Protein AF-A0A833TTL2-F1 (afdb_monomer_lite)

Sequence (192 aa):
MVKASNILEFQDLQQLKQENEVMTSNGANGALGDTTFHKVSIDSIEDEAWELLRESMVYYCGSPIGTIVAKDLTSSNTLNYDLVFIRDFIPSSTAFLLKGEYEIIRNFILHMLQLQSWEKTMDCHSPGQGLMPASFKVRTVPLDGDDYATLEVLNPNFGEAAIGRVAPVDSGTILFSITLCTRNACSRAWIR

InterPro domains:
  IPR008928 Six-hairpin glycosidase superfamily [SSF48208] (58-171)
  IPR024746 Glycosyl hydrolase family 100 [PF12899] (49-172)
  IPR024746 Glycosyl hydrolase family 100 [PTHR31916] (21-172)

Structure (mmCIF, N/CA/C/O backbone):
data_AF-A0A833TTL2-F1
#
_entry.id   AF-A0A833TTL2-F1
#
loop_
_atom_site.group_PDB
_atom_site.id
_atom_site.type_symbol
_atom_site.label_atom_id
_atom_site.label_alt_id
_atom_site.label_comp_id
_atom_site.label_asym_id
_atom_site.label_entity_id
_atom_site.label_seq_id
_atom_site.pdbx_PDB_ins_code
_atom_site.Cartn_x
_atom_site.Cartn_y
_atom_site.Cartn_z
_atom_site.occupancy
_atom_site.B_iso_or_equiv
_atom_site.auth_seq_id
_atom_site.auth_comp_id
_atom_site.auth_asym_id
_atom_site.auth_atom_id
_atom_site.pdbx_PDB_model_num
ATOM 1 N N . MET A 1 1 ? -38.391 25.699 -19.486 1.00 27.75 1 MET A N 1
ATOM 2 C CA . MET A 1 1 ? -39.317 25.273 -18.421 1.00 27.75 1 MET A CA 1
ATOM 3 C C . MET A 1 1 ? -38.553 24.287 -17.545 1.00 27.75 1 MET A C 1
ATOM 5 O O . MET A 1 1 ? -38.264 23.215 -18.042 1.00 27.75 1 MET A O 1
ATOM 9 N N . VAL A 1 2 ? -38.210 24.716 -16.315 1.00 26.66 2 VAL A N 1
ATOM 10 C CA . VAL A 1 2 ? -37.828 23.927 -15.109 1.00 26.66 2 VAL A CA 1
ATOM 11 C C . VAL A 1 2 ? -36.494 23.146 -15.140 1.00 26.66 2 VAL A C 1
ATOM 13 O O . VAL A 1 2 ? -36.244 22.424 -16.088 1.00 26.66 2 VAL A O 1
ATOM 16 N N . LYS A 1 3 ? -35.611 23.160 -14.126 1.00 27.14 3 LYS A N 1
ATOM 17 C CA . LYS A 1 3 ? -35.330 24.029 -12.955 1.00 27.14 3 LYS A CA 1
ATOM 18 C C . LYS A 1 3 ? -33.898 23.697 -12.492 1.00 27.14 3 LYS A C 1
ATOM 20 O O . LYS A 1 3 ? -33.453 22.565 -12.640 1.00 27.14 3 LYS A O 1
ATOM 25 N N . ALA A 1 4 ? -33.231 24.698 -11.926 1.00 30.56 4 ALA A N 1
ATOM 26 C CA . ALA A 1 4 ? -31.909 24.628 -11.321 1.00 30.56 4 ALA A CA 1
ATOM 27 C C . ALA A 1 4 ? -31.874 23.717 -10.080 1.00 30.56 4 ALA A C 1
ATOM 29 O O . ALA A 1 4 ? -32.828 23.688 -9.300 1.00 30.56 4 ALA A O 1
ATOM 30 N N . SER A 1 5 ? -30.760 23.002 -9.917 1.00 40.25 5 SER A N 1
ATOM 31 C CA . SER A 1 5 ? -30.432 22.196 -8.741 1.00 40.25 5 SER A CA 1
ATOM 32 C C . SER A 1 5 ? -30.183 23.097 -7.530 1.00 40.25 5 SER A C 1
ATOM 34 O O . SER A 1 5 ? -29.424 24.061 -7.617 1.00 40.25 5 SER A O 1
ATOM 36 N N . ASN A 1 6 ? -30.849 22.786 -6.418 1.00 38.41 6 ASN A N 1
ATOM 37 C CA . ASN A 1 6 ? -30.769 23.531 -5.167 1.00 38.41 6 ASN A CA 1
ATOM 38 C C . ASN A 1 6 ? -29.375 23.407 -4.538 1.00 38.41 6 ASN A C 1
ATOM 40 O O . ASN A 1 6 ? -28.911 22.312 -4.229 1.00 38.41 6 ASN A O 1
ATOM 44 N N . ILE A 1 7 ? -28.751 24.562 -4.335 1.00 38.88 7 ILE A N 1
ATOM 45 C CA . ILE A 1 7 ? -27.622 24.784 -3.438 1.00 38.88 7 ILE A CA 1
ATOM 46 C C . ILE A 1 7 ? -28.222 24.875 -2.032 1.00 38.88 7 ILE A C 1
ATOM 48 O O . ILE A 1 7 ? -29.007 25.782 -1.768 1.00 38.88 7 ILE A O 1
ATOM 52 N N . LEU A 1 8 ? -27.910 23.917 -1.159 1.00 43.16 8 LEU A N 1
ATOM 53 C CA . LEU A 1 8 ? -28.203 24.029 0.271 1.00 43.16 8 LEU A CA 1
ATOM 54 C C . LEU A 1 8 ? -27.255 25.078 0.863 1.00 43.16 8 LEU A C 1
ATOM 56 O O . LEU A 1 8 ? -26.036 24.898 0.871 1.00 43.16 8 LEU A O 1
ATOM 60 N N . GLU A 1 9 ? -27.825 26.207 1.278 1.00 40.72 9 GLU A N 1
ATOM 61 C CA . GLU A 1 9 ? -27.107 27.325 1.877 1.00 40.72 9 GLU A CA 1
ATOM 62 C C . GLU A 1 9 ? -26.706 27.019 3.327 1.00 40.72 9 GLU A C 1
ATOM 64 O O . GLU A 1 9 ? -27.393 26.347 4.092 1.00 40.72 9 GLU A O 1
ATOM 69 N N . PHE A 1 10 ? -25.570 27.590 3.716 1.00 39.56 10 PHE A N 1
ATOM 70 C CA . PHE A 1 10 ? -24.867 27.446 4.994 1.00 39.56 10 PHE A CA 1
ATOM 71 C C . PHE A 1 10 ? -25.691 27.830 6.249 1.00 39.56 10 PHE A C 1
ATOM 73 O O . PHE A 1 10 ? -25.220 27.669 7.375 1.00 39.56 10 PHE A O 1
ATOM 80 N N . GLN A 1 11 ? -26.912 28.343 6.073 1.00 41.50 11 GLN A N 1
ATOM 81 C CA . GLN A 1 11 ? -27.840 28.717 7.143 1.00 41.50 11 GLN A CA 1
ATOM 82 C C . GLN A 1 11 ? -28.584 27.516 7.750 1.00 41.50 11 GLN A C 1
ATOM 84 O O . GLN A 1 11 ? -28.816 27.515 8.960 1.00 41.50 11 GLN A O 1
ATOM 89 N N . ASP A 1 12 ? -28.836 26.451 6.982 1.00 42.62 12 ASP A N 1
ATOM 90 C CA . ASP A 1 12 ? -29.579 25.276 7.473 1.00 42.62 12 ASP A CA 1
ATOM 91 C C . ASP A 1 12 ? -28.781 24.469 8.521 1.00 42.62 12 ASP A C 1
ATOM 93 O O . ASP A 1 12 ? -29.339 23.894 9.457 1.00 42.62 12 ASP A O 1
ATOM 97 N N . LEU A 1 13 ? -27.445 24.505 8.440 1.00 42.53 13 LEU A N 1
ATOM 98 C CA . LEU A 1 13 ? -26.548 23.891 9.430 1.00 42.53 13 LEU A CA 1
ATOM 99 C C . LEU A 1 13 ? -26.486 24.663 10.756 1.00 42.53 13 LEU A C 1
ATOM 101 O O . LEU A 1 13 ? -26.159 24.077 11.790 1.00 42.53 13 LEU A O 1
ATOM 105 N N . GLN A 1 14 ? -26.789 25.965 10.755 1.00 45.56 14 GLN A N 1
ATOM 106 C CA . GLN A 1 14 ? -26.828 26.746 11.994 1.00 45.56 14 GLN A CA 1
ATOM 107 C C . GLN A 1 14 ? -28.133 26.531 12.760 1.00 45.56 14 GLN A C 1
ATOM 109 O O . GLN A 1 14 ? -28.114 26.500 13.990 1.00 45.56 14 GLN A O 1
ATOM 114 N N . GLN A 1 15 ? -29.234 26.282 12.050 1.00 41.28 15 GLN A N 1
ATOM 115 C CA . GLN A 1 15 ? -30.531 26.022 12.666 1.00 41.28 15 GLN A CA 1
ATOM 116 C C . GLN A 1 15 ? -30.574 24.653 13.371 1.00 41.28 15 GLN A C 1
ATOM 118 O O . GLN A 1 15 ? -31.037 24.568 14.507 1.00 41.28 15 GLN A O 1
ATOM 123 N N . LEU A 1 16 ? -29.942 23.626 12.787 1.00 40.16 16 LEU A N 1
ATOM 124 C CA . LEU A 1 16 ? -29.738 22.312 13.425 1.00 40.16 16 LEU A CA 1
ATOM 125 C C . LEU A 1 16 ? -28.874 22.369 14.695 1.00 40.16 16 LEU A C 1
ATOM 127 O O . LEU A 1 16 ? -29.010 21.532 15.588 1.00 40.16 16 LEU A O 1
ATOM 131 N N . LYS A 1 17 ? -27.977 23.356 14.799 1.00 43.12 17 LYS A N 1
ATOM 132 C CA . LYS A 1 17 ? -27.136 23.541 15.987 1.00 43.12 17 LYS A CA 1
ATOM 133 C C . LYS A 1 17 ? -27.866 24.303 17.097 1.00 43.12 17 LYS A C 1
ATOM 135 O O . LYS A 1 17 ? -27.614 24.040 18.268 1.00 43.12 17 LYS A O 1
ATOM 140 N N . GLN A 1 18 ? -28.788 25.196 16.733 1.00 35.00 18 GLN A N 1
ATOM 141 C CA . GLN A 1 18 ? -29.596 25.975 17.676 1.00 35.00 18 GLN A CA 1
ATOM 142 C C . GLN A 1 18 ? -30.759 25.183 18.288 1.00 35.00 18 GLN A C 1
ATOM 144 O O . GLN A 1 18 ? -31.092 25.422 19.447 1.00 35.00 18 GLN A O 1
ATOM 149 N N . GLU A 1 19 ? -31.337 24.206 17.579 1.00 34.34 19 GLU A N 1
ATOM 150 C CA . GLU A 1 19 ? -32.376 23.337 18.162 1.00 34.34 19 GLU A CA 1
ATOM 151 C C . GLU A 1 19 ? -31.839 22.428 19.283 1.00 34.34 19 GLU A C 1
ATOM 153 O O . GLU A 1 19 ? -32.574 22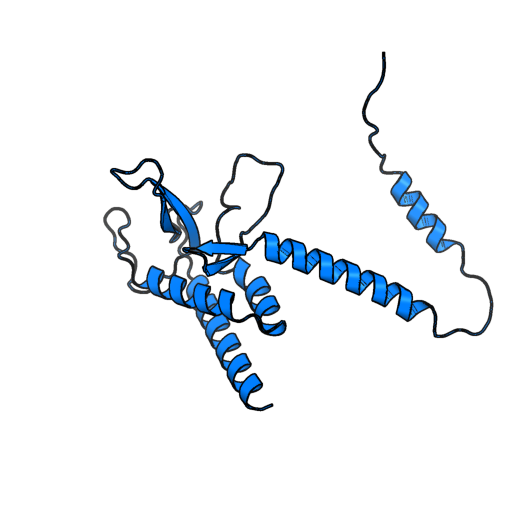.108 20.217 1.00 34.34 19 GLU A O 1
ATOM 158 N N . ASN A 1 20 ? -30.544 22.095 19.266 1.00 43.31 20 ASN A N 1
ATOM 159 C CA . ASN A 1 20 ? -29.914 21.273 20.305 1.00 43.31 20 ASN A CA 1
ATOM 160 C C . ASN A 1 20 ? -29.566 22.034 21.599 1.00 43.31 20 ASN A C 1
ATOM 162 O O . ASN A 1 20 ? -29.308 21.395 22.617 1.00 43.31 20 ASN A O 1
ATOM 166 N N . GLU A 1 21 ? -29.584 23.373 21.607 1.00 36.22 21 GLU A N 1
ATOM 167 C CA . GLU A 1 21 ? -29.238 24.176 22.797 1.00 36.22 21 GLU A CA 1
ATOM 168 C C . GLU A 1 21 ? -30.449 24.644 23.629 1.00 36.22 21 GLU A C 1
ATOM 170 O O . GLU A 1 21 ? -30.263 25.241 24.688 1.00 36.22 21 GLU A O 1
ATOM 175 N N . VAL A 1 22 ? -31.694 24.362 23.216 1.00 34.16 22 VAL A N 1
ATOM 176 C CA . VAL A 1 22 ? -32.900 24.916 23.880 1.00 34.16 22 VAL A CA 1
ATOM 177 C C . VAL A 1 22 ? -33.644 23.928 24.796 1.00 34.16 22 VAL A C 1
ATOM 179 O O . VAL A 1 22 ? -34.531 24.341 25.539 1.00 34.16 22 VAL A O 1
ATOM 182 N N . MET A 1 23 ? -33.258 22.650 24.878 1.00 31.95 23 MET A N 1
ATOM 183 C CA . MET A 1 23 ? -33.916 21.693 25.787 1.00 31.95 23 MET A CA 1
ATOM 184 C C . MET A 1 23 ? -33.026 21.267 26.963 1.00 31.95 23 MET A C 1
ATOM 186 O O . MET A 1 23 ? -32.788 20.087 27.198 1.00 31.95 23 MET A O 1
ATOM 190 N N . THR A 1 24 ? -32.579 22.232 27.766 1.00 39.47 24 THR A N 1
ATOM 191 C CA . THR A 1 24 ? -32.162 21.967 29.152 1.00 39.47 24 THR A CA 1
ATOM 192 C C . THR A 1 24 ? -33.097 22.685 30.113 1.00 39.47 24 THR A C 1
ATOM 194 O O . THR A 1 24 ? -32.821 23.798 30.554 1.00 39.47 24 THR A O 1
ATOM 197 N N . SER A 1 25 ? -34.204 22.038 30.479 1.00 39.97 25 SER A N 1
ATOM 198 C CA . SER A 1 25 ? -34.803 22.280 31.790 1.00 39.97 25 SER A CA 1
ATOM 199 C C . SER A 1 25 ? -35.549 21.050 32.315 1.00 39.97 25 SER A C 1
ATOM 201 O O . SER A 1 25 ? -36.484 20.548 31.704 1.00 39.97 25 SER A O 1
ATOM 203 N N . ASN A 1 26 ? -35.110 20.644 3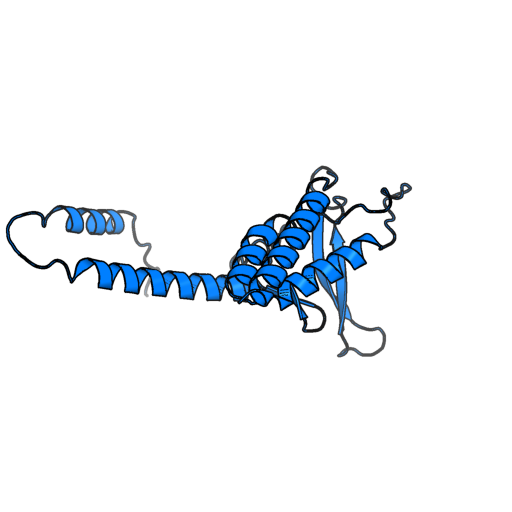3.508 1.00 35.84 26 ASN A N 1
ATOM 204 C CA . ASN A 1 26 ? -35.843 19.948 34.562 1.00 35.84 26 ASN A CA 1
ATOM 205 C C . ASN A 1 26 ? -36.127 18.440 34.424 1.00 35.84 26 ASN A C 1
ATOM 207 O O . ASN A 1 26 ? -37.096 18.016 33.812 1.00 35.84 26 ASN A O 1
ATOM 211 N N . GLY A 1 27 ? -35.407 17.676 35.255 1.00 37.25 27 GLY A N 1
ATOM 212 C CA . GLY A 1 27 ? -36.069 16.794 36.220 1.00 37.25 27 GLY A CA 1
ATOM 213 C C . GLY A 1 27 ? -36.074 15.291 35.929 1.00 37.25 27 GLY A C 1
ATOM 214 O O . GLY A 1 27 ? -36.926 14.800 35.209 1.00 37.25 27 GLY A O 1
ATOM 215 N N . ALA A 1 28 ? -35.221 14.587 36.680 1.00 46.25 28 ALA A N 1
ATOM 216 C CA . ALA A 1 28 ? -35.394 13.227 37.208 1.00 46.25 28 ALA A CA 1
ATOM 217 C C . ALA A 1 28 ? -35.385 12.005 36.252 1.00 46.25 28 ALA A C 1
ATOM 219 O O . ALA A 1 28 ? -36.297 11.764 35.476 1.00 46.25 28 ALA A O 1
ATOM 220 N N . ASN A 1 29 ? -34.405 11.132 36.534 1.00 45.66 29 ASN A N 1
ATOM 221 C CA . ASN A 1 29 ? -34.401 9.667 36.399 1.00 45.66 29 ASN A CA 1
ATOM 222 C C . ASN A 1 29 ? -34.418 9.047 34.986 1.00 45.66 29 ASN A C 1
ATOM 224 O O . ASN A 1 29 ? -35.474 8.799 34.415 1.00 45.66 29 ASN A O 1
ATOM 228 N N . GLY A 1 30 ? -33.240 8.613 34.510 1.00 41.56 30 GLY A N 1
ATOM 229 C CA . GLY A 1 30 ? -33.142 7.655 33.398 1.00 41.56 30 GLY A CA 1
ATOM 230 C C . GLY A 1 30 ? -31.743 7.474 32.797 1.00 41.56 30 GLY A C 1
ATO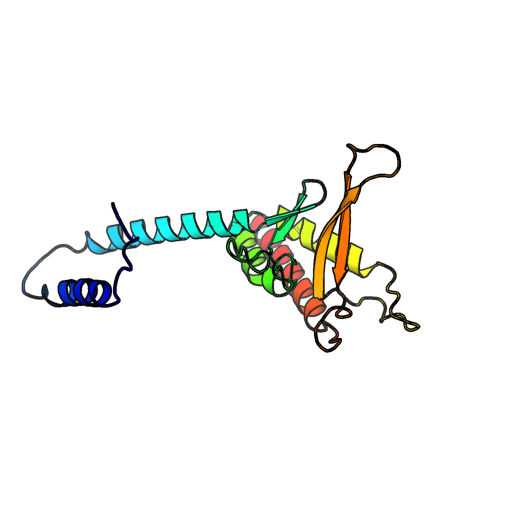M 231 O O . GLY A 1 30 ? -31.524 7.825 31.646 1.00 41.56 30 GLY A O 1
ATOM 232 N N . ALA A 1 31 ? -30.792 6.892 33.533 1.00 48.34 31 ALA A N 1
ATOM 233 C CA . ALA A 1 31 ? -29.421 6.628 33.063 1.00 48.34 31 ALA A CA 1
ATOM 234 C C . ALA A 1 31 ? -29.288 5.404 32.114 1.00 48.34 31 ALA A C 1
ATOM 236 O O . ALA A 1 31 ? -28.369 4.603 32.266 1.00 48.34 31 ALA A O 1
ATOM 237 N N . LEU A 1 32 ? -30.209 5.221 31.158 1.00 51.34 32 LEU A N 1
ATOM 238 C CA . LEU A 1 32 ? -30.198 4.065 30.237 1.00 51.34 32 LEU A CA 1
ATOM 239 C C . LEU A 1 32 ? -30.497 4.414 28.763 1.00 51.34 32 LEU A C 1
ATOM 241 O O . LEU A 1 32 ? -30.452 3.532 27.911 1.00 51.34 32 LEU A O 1
ATOM 245 N N . GLY A 1 33 ? -30.792 5.681 28.450 1.00 50.34 33 GLY A N 1
ATOM 246 C CA . GLY A 1 33 ? -31.163 6.104 27.093 1.00 50.34 33 GLY A CA 1
ATOM 247 C C . GLY A 1 33 ? -30.022 6.670 26.244 1.00 50.34 33 GLY A C 1
ATOM 248 O O . GLY A 1 33 ? -30.040 6.502 25.038 1.00 50.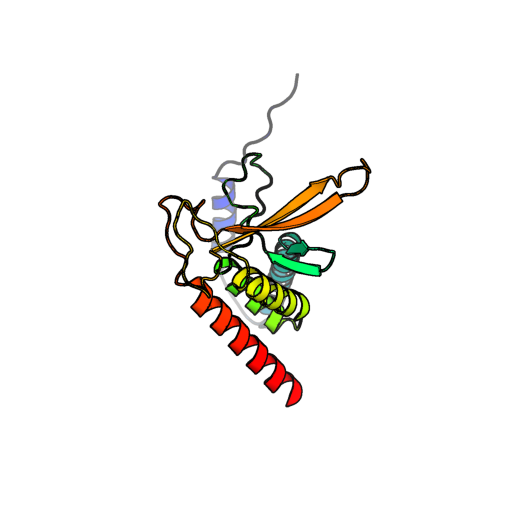34 33 GLY A O 1
ATOM 249 N N . ASP A 1 34 ? -29.025 7.319 26.842 1.00 52.62 34 ASP A N 1
ATOM 250 C CA . ASP A 1 34 ? -28.050 8.135 26.092 1.00 52.62 34 ASP A CA 1
ATOM 251 C C . ASP A 1 34 ? -26.876 7.311 25.520 1.00 52.62 34 ASP A C 1
ATOM 253 O O . ASP A 1 34 ? -26.398 7.515 24.405 1.00 52.62 34 ASP A O 1
ATOM 257 N N . THR A 1 35 ? -26.461 6.268 26.243 1.00 58.22 35 THR A N 1
ATOM 258 C CA . THR A 1 35 ? -25.383 5.355 25.831 1.00 58.22 35 THR A CA 1
ATOM 259 C C . THR A 1 35 ? -25.753 4.458 24.654 1.00 58.22 35 THR A C 1
ATOM 261 O O . THR A 1 35 ? -24.864 4.002 23.940 1.00 58.22 35 THR A O 1
ATOM 264 N N . THR A 1 36 ? -27.036 4.175 24.436 1.00 60.53 36 THR A N 1
ATOM 265 C CA . THR A 1 36 ? -27.496 3.288 23.359 1.00 60.53 36 THR A CA 1
ATOM 266 C C . THR A 1 36 ? -27.554 4.003 22.015 1.00 60.53 36 THR A C 1
ATOM 268 O O . THR A 1 36 ? -27.082 3.437 21.034 1.00 60.53 36 THR A O 1
ATOM 271 N N . PHE A 1 37 ? -28.037 5.248 21.954 1.00 59.75 37 PHE A N 1
ATOM 272 C CA . PHE A 1 37 ? -28.044 6.023 20.704 1.00 59.75 37 PHE A CA 1
ATOM 273 C C . PHE A 1 37 ? -26.633 6.400 20.249 1.00 59.75 37 PHE A C 1
ATOM 275 O O . PHE A 1 37 ? -26.311 6.223 19.074 1.00 59.75 37 PHE A O 1
ATOM 282 N N . HIS A 1 38 ? -25.766 6.824 21.175 1.00 62.22 38 HIS A N 1
ATOM 283 C CA . HIS A 1 38 ? -24.361 7.089 20.857 1.00 62.22 38 HIS A CA 1
ATOM 284 C C . HIS A 1 38 ? -23.621 5.837 20.383 1.00 62.22 38 HIS A C 1
ATOM 286 O O . HIS A 1 38 ? -22.833 5.908 19.447 1.00 62.22 38 HIS A O 1
ATOM 292 N N . LYS A 1 39 ? -23.896 4.674 20.983 1.00 68.69 39 LYS A N 1
ATOM 293 C CA . LYS A 1 39 ? -23.297 3.411 20.545 1.00 68.69 39 LYS A CA 1
ATOM 294 C C . LYS A 1 39 ? -23.759 3.009 19.141 1.00 68.69 39 LYS A C 1
ATOM 296 O O . LYS A 1 39 ? -22.927 2.664 18.316 1.00 68.69 39 LYS A O 1
ATOM 301 N N . VAL A 1 40 ? -25.057 3.120 18.849 1.00 70.50 40 VAL A N 1
ATOM 302 C CA . VAL A 1 40 ? -25.613 2.776 17.527 1.00 70.50 40 VAL A CA 1
ATOM 303 C C . VAL A 1 40 ? -25.070 3.694 16.425 1.00 70.50 40 VAL A C 1
ATOM 305 O O . VAL A 1 40 ? -24.800 3.219 15.325 1.00 70.50 40 VAL A O 1
ATOM 308 N N . SER A 1 41 ? -24.862 4.989 16.700 1.00 72.31 41 SER A N 1
ATOM 309 C CA . SER A 1 41 ? -24.264 5.888 15.703 1.00 72.31 41 SER A CA 1
ATOM 310 C C . SER A 1 41 ? -22.773 5.617 15.488 1.00 72.31 41 SER A C 1
ATOM 312 O O . SER A 1 41 ? -22.298 5.759 14.368 1.00 72.31 41 SER A O 1
ATOM 314 N N . ILE A 1 42 ? -22.033 5.242 16.539 1.00 74.94 42 ILE A N 1
ATOM 315 C CA . ILE A 1 42 ? -20.608 4.891 16.436 1.00 74.94 42 ILE A CA 1
ATOM 316 C C . ILE A 1 42 ? -20.438 3.610 15.617 1.00 74.94 42 ILE A C 1
ATOM 318 O O . ILE A 1 42 ? -19.656 3.621 14.673 1.00 74.94 42 ILE A O 1
ATOM 322 N N . ASP A 1 43 ? -21.218 2.565 15.907 1.00 78.25 43 ASP A N 1
ATOM 323 C CA . ASP A 1 43 ? -21.163 1.296 15.169 1.00 78.25 43 ASP A CA 1
ATOM 324 C C . ASP A 1 43 ? -21.444 1.527 13.662 1.00 78.25 43 ASP A C 1
ATOM 326 O O . ASP A 1 43 ? -20.733 1.008 12.806 1.00 78.25 43 ASP A O 1
ATOM 330 N N . SER A 1 44 ? -22.400 2.408 13.325 1.00 86.62 44 SER A N 1
ATOM 331 C CA . SER A 1 44 ? -22.696 2.782 11.931 1.00 86.62 44 SER A CA 1
ATOM 332 C C . SER A 1 44 ? -21.546 3.511 11.225 1.00 86.62 44 SER A C 1
ATOM 334 O O . SER A 1 44 ? -21.356 3.317 10.026 1.00 86.62 44 SER A O 1
ATOM 336 N N . ILE A 1 45 ? -20.806 4.371 11.933 1.00 91.25 45 ILE A N 1
ATOM 337 C CA . ILE A 1 45 ? -19.661 5.107 11.370 1.00 91.25 45 ILE A CA 1
ATOM 338 C C . ILE A 1 45 ? -18.457 4.172 11.211 1.00 91.25 45 ILE A C 1
ATOM 340 O O . ILE A 1 45 ? -17.708 4.282 10.241 1.00 91.25 45 ILE A O 1
ATOM 344 N N . GLU A 1 46 ? -18.259 3.244 12.149 1.00 90.19 46 GLU A N 1
ATOM 345 C CA . GLU A 1 46 ? -17.205 2.233 12.055 1.00 90.19 46 GLU A CA 1
ATOM 346 C C . GLU A 1 46 ? -17.414 1.314 10.847 1.00 90.19 46 GLU A C 1
ATOM 348 O O . GLU A 1 46 ? -16.458 1.046 10.116 1.00 90.19 46 GLU A O 1
ATOM 353 N N . ASP A 1 47 ? -18.649 0.869 10.604 1.00 90.88 47 ASP A N 1
ATOM 354 C CA . ASP A 1 47 ? -18.984 0.028 9.453 1.00 90.88 47 ASP A CA 1
ATOM 355 C C . ASP A 1 47 ? -18.737 0.754 8.118 1.00 90.88 47 ASP A C 1
ATOM 357 O O . ASP A 1 47 ? -18.105 0.186 7.220 1.00 90.88 47 ASP A O 1
ATOM 361 N N . GLU A 1 48 ? -19.146 2.024 8.012 1.00 92.00 48 GLU A N 1
ATOM 362 C CA . GLU A 1 48 ? -18.874 2.873 6.842 1.00 92.00 48 GLU A CA 1
ATOM 363 C C . GLU A 1 48 ? -17.363 3.059 6.623 1.00 92.00 48 GLU A C 1
ATOM 365 O O . GLU A 1 48 ? -16.852 2.887 5.514 1.00 92.00 48 GLU A O 1
ATOM 370 N N . ALA A 1 49 ? -16.606 3.336 7.690 1.00 91.69 49 ALA A N 1
ATOM 371 C CA . ALA A 1 49 ? -15.156 3.484 7.610 1.00 91.69 49 ALA A CA 1
ATOM 372 C C . ALA A 1 49 ? -14.463 2.191 7.141 1.00 91.69 49 ALA A C 1
ATOM 374 O O . ALA A 1 49 ? -13.513 2.242 6.355 1.00 91.69 49 ALA A O 1
ATOM 375 N N . TRP A 1 50 ? -14.944 1.025 7.583 1.00 93.56 50 TRP A N 1
ATOM 376 C CA . TRP A 1 50 ? -14.440 -0.273 7.131 1.00 93.56 50 TRP A CA 1
ATOM 377 C C . TRP A 1 50 ? -14.780 -0.578 5.675 1.00 93.56 50 TRP A C 1
ATOM 379 O O . TRP A 1 50 ? -14.001 -1.251 4.996 1.00 93.56 50 TRP A O 1
ATOM 389 N N . GLU A 1 51 ? -15.938 -0.140 5.189 1.00 92.75 51 GLU A N 1
ATOM 390 C CA . GLU A 1 51 ? -16.291 -0.241 3.775 1.00 92.75 51 GLU A CA 1
ATOM 391 C C . GLU A 1 51 ? -15.332 0.600 2.928 1.00 92.75 51 GLU A C 1
ATOM 393 O O . GLU A 1 51 ? -14.647 0.049 2.067 1.00 92.75 51 GLU A O 1
ATOM 398 N N . LEU A 1 52 ? -15.158 1.881 3.262 1.00 92.25 52 LEU A N 1
ATOM 399 C CA . LEU A 1 52 ? -14.247 2.786 2.554 1.00 92.25 52 LEU A CA 1
ATOM 400 C C . LEU A 1 52 ? -12.788 2.300 2.578 1.00 92.25 52 LEU A C 1
ATOM 402 O O . LEU A 1 52 ? -12.086 2.368 1.565 1.00 92.25 52 LEU A O 1
ATOM 406 N N . LEU A 1 53 ? -12.322 1.758 3.710 1.00 92.62 53 LEU A N 1
ATOM 407 C CA . LEU A 1 53 ? -10.982 1.178 3.804 1.00 92.62 53 LEU A CA 1
ATOM 408 C C . LEU A 1 53 ? -10.830 -0.030 2.871 1.00 92.62 53 LEU A C 1
ATOM 410 O O . LEU A 1 53 ? -9.813 -0.153 2.186 1.00 92.62 53 LEU A O 1
ATOM 414 N N . ARG A 1 54 ? -11.840 -0.903 2.801 1.00 92.12 54 ARG A N 1
ATOM 415 C CA . ARG A 1 54 ? -11.817 -2.072 1.911 1.00 92.12 54 ARG A CA 1
ATOM 416 C C . ARG A 1 54 ? -11.876 -1.680 0.441 1.00 92.12 54 ARG A C 1
ATOM 418 O O . ARG A 1 54 ? -11.174 -2.269 -0.374 1.00 92.12 54 ARG A O 1
ATOM 425 N N . GLU A 1 55 ? -12.640 -0.650 0.110 1.00 91.62 55 GLU A N 1
ATOM 426 C CA . GLU A 1 55 ? -12.678 -0.091 -1.238 1.00 91.62 55 GLU A CA 1
ATOM 427 C C . GLU A 1 55 ? -11.344 0.527 -1.681 1.00 91.62 55 GLU A C 1
ATOM 429 O O . GLU A 1 55 ? -11.088 0.634 -2.879 1.00 91.62 55 GLU A O 1
ATOM 434 N N . SER A 1 56 ? -10.496 0.939 -0.735 1.00 92.19 56 SER A N 1
ATOM 435 C CA . SER A 1 56 ? -9.162 1.473 -1.026 1.00 92.19 56 SER A CA 1
ATOM 436 C C . SER A 1 56 ? -8.106 0.388 -1.280 1.00 92.19 56 SER A C 1
ATOM 438 O O . SER A 1 56 ? -6.963 0.718 -1.603 1.00 92.19 56 SER A O 1
ATOM 440 N N . MET A 1 57 ? -8.443 -0.898 -1.119 1.00 93.31 57 MET A N 1
ATOM 441 C CA . MET A 1 57 ? -7.480 -1.991 -1.260 1.00 93.31 57 MET A CA 1
ATOM 442 C C . MET A 1 57 ? -6.981 -2.149 -2.696 1.00 93.31 57 MET A C 1
ATOM 444 O O . MET A 1 57 ? -7.739 -2.137 -3.664 1.00 93.31 57 MET A O 1
ATOM 448 N N . VAL A 1 58 ? -5.675 -2.366 -2.811 1.00 92.62 58 VAL A N 1
ATOM 449 C CA . VAL A 1 58 ? -4.986 -2.659 -4.064 1.00 92.62 58 VAL A CA 1
ATOM 450 C C . VAL A 1 58 ? -4.684 -4.142 -4.125 1.00 92.62 58 VAL A C 1
ATOM 452 O O . VAL A 1 58 ? -4.121 -4.708 -3.184 1.00 92.62 58 VAL A O 1
ATOM 455 N N . TYR A 1 59 ? -5.018 -4.749 -5.258 1.00 92.19 59 TYR A N 1
ATOM 456 C CA . TYR A 1 59 ? -4.777 -6.156 -5.532 1.00 92.19 59 TYR A CA 1
ATOM 457 C C . TYR A 1 59 ? -3.671 -6.321 -6.571 1.00 92.19 59 TYR A C 1
ATOM 459 O O . TYR A 1 59 ? -3.531 -5.503 -7.478 1.00 92.19 59 TYR A O 1
ATOM 467 N N . TYR A 1 60 ? -2.889 -7.383 -6.414 1.00 90.19 60 TYR A N 1
ATOM 468 C CA . TYR A 1 60 ? -1.876 -7.822 -7.363 1.00 90.19 60 TYR A CA 1
ATOM 469 C C . TYR A 1 60 ? -1.915 -9.343 -7.473 1.00 90.19 60 TYR A C 1
ATOM 471 O O . TYR A 1 60 ? -1.809 -10.048 -6.467 1.00 90.19 60 TYR A O 1
ATOM 479 N N . CYS A 1 61 ? -2.114 -9.853 -8.685 1.00 87.75 61 CYS A N 1
ATOM 480 C CA . CYS A 1 61 ? -2.335 -11.266 -8.984 1.00 87.75 61 CYS A CA 1
ATOM 481 C C . CYS A 1 61 ? -3.407 -11.897 -8.070 1.00 87.75 61 CYS A C 1
ATOM 483 O O . CYS A 1 61 ? -3.238 -13.007 -7.565 1.00 87.75 61 CYS A O 1
ATOM 485 N N . GLY A 1 62 ? -4.488 -11.156 -7.796 1.00 88.31 62 GLY A N 1
ATOM 486 C CA . GLY A 1 62 ? -5.584 -11.580 -6.913 1.00 88.31 62 GLY A CA 1
ATOM 487 C C . GLY A 1 62 ? -5.291 -11.515 -5.408 1.00 88.31 62 GLY A C 1
ATOM 488 O O . GLY A 1 62 ? -6.192 -11.755 -4.613 1.00 88.31 62 GLY A O 1
ATOM 489 N N . SER A 1 63 ? -4.071 -11.160 -5.000 1.00 92.25 63 SER A N 1
ATOM 490 C CA . SER A 1 63 ? -3.700 -10.984 -3.590 1.00 92.25 63 SER A CA 1
ATOM 491 C C . SER A 1 63 ? -3.852 -9.517 -3.175 1.00 92.25 63 SER A C 1
ATOM 493 O O . SER A 1 63 ? -3.426 -8.648 -3.935 1.00 92.25 63 SER A O 1
ATOM 495 N N . PRO A 1 64 ? -4.404 -9.189 -1.994 1.00 94.50 64 PRO A N 1
ATOM 496 C CA . PRO A 1 64 ? -4.399 -7.821 -1.487 1.00 94.50 64 PRO A CA 1
ATOM 497 C C . PRO A 1 64 ? -2.975 -7.449 -1.075 1.00 94.50 64 PRO A C 1
ATOM 499 O O . PRO A 1 64 ? -2.327 -8.196 -0.340 1.00 94.50 64 PRO A O 1
ATOM 502 N N . ILE A 1 65 ? -2.477 -6.307 -1.543 1.00 93.25 65 ILE A N 1
ATOM 503 C CA . ILE A 1 65 ? -1.080 -5.902 -1.342 1.00 93.25 65 ILE A CA 1
ATOM 504 C C . ILE A 1 65 ? -0.904 -4.496 -0.776 1.00 93.25 65 ILE A C 1
ATOM 506 O O . ILE A 1 65 ? 0.234 -4.071 -0.639 1.00 93.25 65 ILE A O 1
ATOM 510 N N . GLY A 1 66 ? -1.973 -3.757 -0.470 1.00 93.38 66 GLY A N 1
ATOM 511 C CA . GLY A 1 66 ? -1.877 -2.406 0.092 1.00 93.38 66 GLY A CA 1
ATOM 512 C C . GLY A 1 66 ? -3.170 -1.606 -0.035 1.00 93.38 66 GLY A C 1
ATOM 513 O O . GLY A 1 66 ? -4.196 -2.154 -0.427 1.00 93.38 66 GLY A O 1
ATOM 514 N N . THR A 1 67 ? -3.113 -0.310 0.276 1.00 93.75 67 THR A N 1
ATOM 515 C CA . THR A 1 67 ? -4.225 0.642 0.105 1.00 93.75 67 THR A CA 1
ATOM 516 C C . THR A 1 67 ? -3.768 1.863 -0.694 1.00 93.75 67 THR A C 1
ATOM 518 O O . THR A 1 67 ? -2.636 2.316 -0.511 1.00 93.75 67 THR A O 1
ATOM 521 N N . ILE A 1 68 ? -4.622 2.397 -1.570 1.00 91.44 68 ILE A N 1
ATOM 522 C CA . ILE A 1 68 ? -4.352 3.659 -2.281 1.00 91.44 68 ILE A CA 1
ATOM 523 C C . ILE A 1 68 ? -4.372 4.856 -1.322 1.00 91.44 68 ILE A C 1
ATOM 525 O O . ILE A 1 68 ? -4.999 4.797 -0.265 1.00 91.44 68 ILE A O 1
ATOM 529 N N . VAL A 1 69 ? -3.709 5.953 -1.701 1.00 87.38 69 VAL A N 1
ATOM 530 C CA . VAL A 1 69 ? -3.681 7.192 -0.897 1.00 87.38 69 VAL A CA 1
ATOM 531 C C . VAL A 1 69 ? -5.059 7.830 -0.814 1.00 87.38 69 VAL A C 1
ATOM 533 O O . VAL A 1 69 ? -5.490 8.243 0.259 1.00 87.38 69 VAL A O 1
ATOM 536 N N . ALA A 1 70 ? -5.735 7.955 -1.957 1.00 84.44 70 ALA A N 1
ATOM 537 C CA . ALA A 1 70 ? -7.047 8.573 -2.006 1.00 84.44 70 ALA A CA 1
ATOM 538 C C . ALA A 1 70 ? -7.895 7.988 -3.129 1.00 84.44 70 ALA A C 1
ATOM 540 O O . ALA A 1 70 ? -7.462 7.877 -4.277 1.00 84.44 70 ALA A O 1
ATOM 541 N N . LYS A 1 71 ? -9.145 7.689 -2.787 1.00 78.75 71 LYS A N 1
ATOM 542 C CA . LYS A 1 71 ? -10.198 7.354 -3.738 1.00 78.75 71 LYS A CA 1
ATOM 543 C C . LYS A 1 71 ? -10.944 8.638 -4.103 1.00 78.75 71 LYS A C 1
ATOM 545 O O . LYS A 1 71 ? -11.976 8.947 -3.519 1.00 78.75 71 LYS A O 1
ATOM 550 N N . ASP A 1 72 ? -10.392 9.421 -5.025 1.00 74.12 72 ASP A N 1
ATOM 551 C CA . ASP A 1 72 ? -11.089 10.597 -5.551 1.00 74.12 72 ASP A CA 1
ATOM 552 C C . ASP A 1 72 ? -11.949 10.206 -6.760 1.00 74.12 72 ASP A C 1
ATOM 554 O O . ASP A 1 72 ? -11.436 9.814 -7.806 1.00 74.12 72 ASP A O 1
ATOM 558 N N . LEU A 1 73 ? -13.271 10.306 -6.607 1.00 67.00 73 LEU A N 1
ATOM 559 C CA . LEU A 1 73 ? -14.246 10.020 -7.666 1.00 67.00 73 LEU A CA 1
ATOM 560 C C . LEU A 1 73 ? -14.405 11.181 -8.662 1.00 67.00 73 LEU A C 1
ATOM 562 O O . LEU A 1 73 ? -15.084 11.029 -9.676 1.00 67.00 73 LEU A O 1
ATOM 566 N N . THR A 1 74 ? -13.829 12.350 -8.365 1.00 65.44 74 THR A N 1
ATOM 567 C CA . THR A 1 74 ? -14.082 13.595 -9.104 1.00 65.44 74 THR A CA 1
ATOM 568 C C . THR A 1 74 ? -12.964 14.004 -10.057 1.00 65.44 74 THR A C 1
ATOM 570 O O . THR A 1 74 ? -13.216 14.790 -10.973 1.00 65.44 74 THR A O 1
ATOM 573 N N . SER A 1 75 ? -11.749 13.466 -9.908 1.00 58.41 75 SER A N 1
ATOM 574 C CA . SER A 1 75 ? -10.605 13.851 -10.736 1.00 58.41 75 SER A CA 1
ATOM 575 C C . SER A 1 75 ? -10.142 12.731 -11.675 1.00 58.41 75 SER A C 1
ATOM 577 O O . SER A 1 75 ? -9.785 11.629 -11.273 1.00 58.41 75 SER A O 1
ATOM 579 N N . SER A 1 76 ? -10.091 13.040 -12.976 1.00 58.78 76 SER A N 1
ATOM 580 C CA . SER A 1 76 ? -9.493 12.177 -14.008 1.00 58.78 76 SER A CA 1
ATOM 581 C C . SER A 1 76 ? -7.960 12.259 -14.050 1.00 58.78 76 SER A C 1
ATOM 583 O O . SER A 1 76 ? -7.326 11.553 -14.829 1.00 58.78 76 SER A O 1
ATOM 585 N N . ASN A 1 77 ? -7.363 13.163 -13.264 1.00 55.91 77 ASN A N 1
ATOM 586 C CA . ASN A 1 77 ? -5.925 13.420 -13.214 1.00 55.91 77 ASN A CA 1
ATOM 587 C C . ASN A 1 77 ? -5.355 12.912 -11.892 1.00 55.91 77 ASN A C 1
ATOM 589 O O . ASN A 1 77 ? -5.295 13.624 -10.890 1.00 55.91 77 ASN A O 1
ATOM 593 N N . THR A 1 78 ? -4.917 11.660 -11.908 1.00 59.16 78 THR A N 1
ATOM 594 C CA . THR A 1 78 ? -4.406 10.962 -10.733 1.00 59.16 78 THR A CA 1
ATOM 595 C C . THR A 1 78 ? -2.954 11.362 -10.467 1.00 59.16 78 THR A C 1
ATOM 597 O O . THR A 1 78 ? -2.004 10.703 -10.883 1.00 59.16 78 THR A O 1
ATOM 600 N N . LEU A 1 79 ? -2.764 12.501 -9.799 1.00 61.66 79 LEU A N 1
ATOM 601 C CA . LEU A 1 79 ? -1.456 13.060 -9.432 1.00 61.66 79 LEU A CA 1
ATOM 602 C C . LEU A 1 79 ? -0.791 12.292 -8.266 1.00 61.66 79 LEU A C 1
ATOM 604 O O . LEU A 1 79 ? -0.432 12.891 -7.256 1.00 61.66 79 LEU A O 1
ATOM 608 N N . ASN A 1 80 ? -0.569 10.981 -8.428 1.00 68.00 80 ASN A N 1
ATOM 609 C CA . ASN A 1 80 ? -0.010 10.028 -7.448 1.00 68.00 80 ASN A CA 1
ATOM 610 C C . ASN A 1 80 ? -0.988 9.476 -6.389 1.00 68.00 80 ASN A C 1
ATOM 612 O O . ASN A 1 80 ? -0.558 8.762 -5.485 1.00 68.00 80 ASN A O 1
ATOM 616 N N . TYR A 1 81 ? -2.287 9.774 -6.486 1.00 77.75 81 TYR A N 1
ATOM 617 C CA . TYR A 1 81 ? -3.295 9.298 -5.523 1.00 77.75 81 TYR A CA 1
ATOM 618 C C . TYR A 1 81 ? -3.666 7.812 -5.671 1.00 77.75 81 TYR A C 1
ATOM 620 O O . TYR A 1 81 ? -4.160 7.202 -4.727 1.00 77.75 81 TYR A O 1
ATOM 628 N N . ASP A 1 82 ? -3.371 7.225 -6.830 1.00 82.25 82 ASP A N 1
ATOM 629 C CA . ASP A 1 82 ? -3.510 5.801 -7.159 1.00 82.25 82 ASP A CA 1
ATOM 630 C C . ASP A 1 82 ? -2.300 4.954 -6.750 1.00 82.25 82 ASP A C 1
ATOM 632 O O . ASP A 1 82 ? -2.264 3.749 -7.005 1.00 82.25 82 ASP A O 1
ATOM 636 N N . LEU A 1 83 ? -1.279 5.572 -6.158 1.00 88.44 83 LEU A N 1
ATOM 637 C CA . LEU A 1 83 ? -0.116 4.857 -5.660 1.00 88.44 83 LEU A CA 1
ATOM 638 C C . LEU A 1 83 ? -0.400 4.274 -4.279 1.00 88.44 83 LEU A C 1
ATOM 640 O O . LEU A 1 83 ? -1.158 4.831 -3.487 1.00 88.44 83 LEU A O 1
ATOM 644 N N . VAL A 1 84 ? 0.299 3.192 -3.956 1.00 90.94 84 VAL A N 1
ATOM 645 C CA . VAL A 1 84 ? 0.405 2.703 -2.583 1.00 90.94 84 VAL A CA 1
ATOM 646 C C . VAL A 1 84 ? 1.652 3.319 -1.968 1.00 90.94 84 VAL A C 1
ATOM 648 O O . VAL A 1 84 ? 2.772 2.971 -2.349 1.00 90.94 84 VAL A O 1
ATOM 651 N N . PHE A 1 85 ? 1.474 4.247 -1.030 1.00 90.12 85 PHE A N 1
ATOM 652 C CA . PHE A 1 85 ? 2.578 4.801 -0.248 1.00 90.12 85 PHE A CA 1
ATOM 653 C C . PHE A 1 85 ? 2.820 3.963 1.002 1.00 90.12 85 PHE A C 1
ATOM 655 O O . PHE A 1 85 ? 1.902 3.632 1.748 1.00 90.12 85 PHE A O 1
ATOM 662 N N . ILE A 1 86 ? 4.088 3.655 1.266 1.00 88.00 86 ILE A N 1
ATOM 663 C CA . ILE A 1 86 ? 4.467 2.780 2.386 1.00 88.00 86 ILE A CA 1
ATOM 664 C C . ILE A 1 86 ? 4.155 3.431 3.730 1.00 88.00 86 ILE A C 1
ATOM 666 O O . ILE A 1 86 ? 3.719 2.758 4.660 1.00 88.00 86 ILE A O 1
ATOM 670 N N . ARG A 1 87 ? 4.351 4.750 3.822 1.00 88.50 87 ARG A N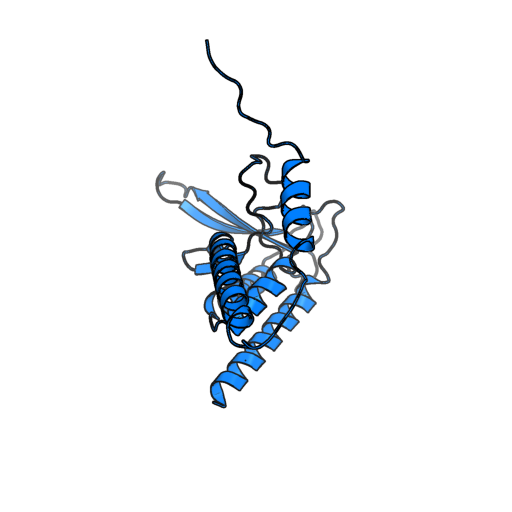 1
ATOM 671 C CA . ARG A 1 87 ? 4.009 5.535 5.010 1.00 88.50 87 ARG A CA 1
ATOM 672 C C . ARG A 1 87 ? 2.507 5.541 5.271 1.00 88.50 87 ARG A C 1
ATOM 674 O O . ARG A 1 87 ? 2.089 5.357 6.410 1.00 88.50 87 ARG A O 1
ATOM 681 N N . ASP A 1 88 ? 1.718 5.705 4.221 1.00 89.38 88 ASP A N 1
ATOM 682 C CA . ASP A 1 88 ? 0.267 5.851 4.311 1.00 89.38 88 ASP A CA 1
ATOM 683 C C . ASP A 1 88 ? -0.412 4.498 4.592 1.00 89.38 88 ASP A C 1
ATOM 685 O O . ASP A 1 88 ? -1.486 4.448 5.183 1.00 89.38 88 ASP A O 1
ATOM 689 N N . PHE A 1 89 ? 0.260 3.384 4.283 1.00 91.31 89 PHE A N 1
ATOM 690 C CA . PHE A 1 89 ? -0.202 2.042 4.635 1.00 91.31 89 PHE A CA 1
ATOM 691 C C . PHE A 1 89 ? -0.061 1.704 6.133 1.00 91.31 89 PHE A C 1
ATOM 693 O O . PHE A 1 89 ? -0.675 0.751 6.606 1.00 91.31 89 PHE A O 1
ATOM 700 N N . ILE A 1 90 ? 0.705 2.464 6.926 1.00 88.94 90 ILE A N 1
ATOM 701 C CA . ILE A 1 90 ? 0.875 2.203 8.369 1.00 88.94 90 ILE A CA 1
ATOM 702 C C . ILE A 1 90 ? -0.448 2.184 9.148 1.00 88.94 90 ILE A C 1
ATOM 704 O O . ILE A 1 90 ? 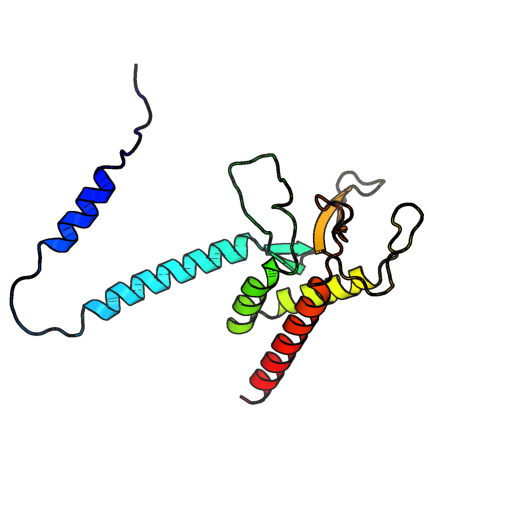-0.710 1.171 9.813 1.00 88.94 90 ILE A O 1
ATOM 708 N N . PRO A 1 91 ? -1.288 3.237 9.100 1.00 91.75 91 PRO A N 1
ATOM 709 C CA . PRO A 1 91 ? -2.574 3.226 9.793 1.00 91.75 91 PRO A CA 1
ATOM 710 C C . PRO A 1 91 ? -3.476 2.083 9.308 1.00 91.75 91 PRO A C 1
ATOM 712 O O . PRO A 1 91 ? -4.005 1.348 10.142 1.00 91.75 91 PRO A O 1
ATOM 715 N N . SER A 1 92 ? -3.557 1.848 7.994 1.00 92.25 92 SER A N 1
ATOM 716 C CA . SER A 1 92 ? -4.326 0.740 7.407 1.00 92.25 92 SER A CA 1
ATOM 717 C C . SER A 1 92 ? -3.851 -0.620 7.922 1.00 92.25 92 SER A C 1
ATOM 719 O O . SER A 1 92 ? -4.642 -1.417 8.418 1.00 92.25 92 SER A O 1
ATOM 721 N N . SER A 1 93 ? -2.539 -0.875 7.886 1.00 90.94 93 SER A N 1
ATOM 722 C CA . SER A 1 93 ? -1.948 -2.126 8.368 1.00 90.94 93 SER A CA 1
ATOM 723 C C . SER A 1 93 ? -2.233 -2.362 9.849 1.00 90.94 93 SER A C 1
ATOM 725 O O . SER A 1 93 ? -2.496 -3.491 10.249 1.00 90.94 93 SER A O 1
ATOM 727 N N . THR A 1 94 ? -2.243 -1.301 10.661 1.00 89.50 94 THR A N 1
ATOM 728 C CA . THR A 1 94 ? -2.567 -1.392 12.089 1.00 89.50 94 THR A CA 1
ATOM 729 C C . THR A 1 94 ? -4.038 -1.747 12.289 1.00 89.50 94 THR A C 1
ATOM 731 O O . THR A 1 94 ? -4.339 -2.617 13.105 1.00 89.50 94 THR A O 1
ATOM 734 N N . ALA A 1 95 ? -4.947 -1.143 11.519 1.00 92.38 95 ALA A N 1
ATOM 735 C CA . ALA A 1 95 ? -6.369 -1.476 11.557 1.00 92.38 95 ALA A CA 1
ATOM 736 C C . ALA A 1 95 ? -6.614 -2.952 11.196 1.00 92.38 95 ALA A C 1
ATOM 738 O O . ALA A 1 95 ? -7.235 -3.682 11.972 1.00 92.38 95 ALA A O 1
ATOM 739 N N . PHE A 1 96 ? -6.046 -3.430 10.083 1.00 92.69 96 PHE A N 1
ATOM 740 C CA . PHE A 1 96 ? -6.146 -4.835 9.668 1.00 92.69 96 PHE A CA 1
ATOM 741 C C . PHE A 1 96 ? -5.527 -5.797 10.694 1.00 92.69 96 PHE A C 1
ATOM 743 O O . PHE A 1 96 ? -6.106 -6.840 11.006 1.00 92.69 96 PHE A O 1
ATOM 750 N N . LEU A 1 97 ? -4.396 -5.420 11.304 1.00 89.88 97 LEU A N 1
ATOM 751 C CA . LEU A 1 97 ? -3.734 -6.212 12.344 1.00 89.88 97 LEU A CA 1
ATOM 752 C C . LEU A 1 97 ? -4.627 -6.409 13.574 1.00 89.88 97 LEU A C 1
ATOM 754 O O . LEU A 1 97 ? -4.671 -7.507 14.132 1.00 89.88 97 LEU A O 1
ATOM 758 N N . LEU A 1 98 ? -5.314 -5.345 13.998 1.00 88.94 98 LEU A N 1
ATOM 759 C CA . LEU A 1 98 ? -6.236 -5.367 15.134 1.00 88.94 98 LEU A CA 1
ATOM 760 C C . LEU A 1 98 ? -7.517 -6.145 14.816 1.00 88.94 98 LEU A C 1
ATOM 762 O O . LEU A 1 98 ? -8.066 -6.789 15.708 1.00 88.94 98 LEU A O 1
ATOM 766 N N . LYS A 1 99 ? -7.963 -6.126 13.555 1.00 89.31 99 LYS A N 1
ATOM 767 C CA . LYS A 1 99 ? -9.119 -6.902 13.086 1.00 89.31 99 LYS A CA 1
ATOM 768 C C . LYS A 1 99 ? -8.824 -8.400 12.932 1.00 89.31 99 LYS A C 1
ATOM 770 O O . LYS A 1 99 ? -9.751 -9.203 12.960 1.00 89.31 99 LYS A O 1
ATOM 775 N N . GLY A 1 100 ? -7.547 -8.781 12.825 1.00 89.75 100 GLY A N 1
ATOM 776 C CA . GLY A 1 100 ? -7.107 -10.165 12.608 1.00 89.75 100 GLY A CA 1
ATOM 777 C C . GLY A 1 100 ? -6.898 -10.531 11.134 1.00 89.75 100 GLY A C 1
ATOM 778 O O . GLY A 1 100 ? -6.687 -11.697 10.807 1.00 89.75 100 GLY A O 1
ATOM 779 N N . GLU A 1 101 ? -6.931 -9.545 10.239 1.00 91.81 101 GLU A N 1
ATOM 780 C CA . GLU A 1 101 ? -6.747 -9.716 8.799 1.00 91.81 101 GLU A CA 1
ATOM 781 C C . GLU A 1 101 ? -5.267 -9.530 8.435 1.00 91.81 101 GLU A C 1
ATOM 783 O O . GLU A 1 101 ? -4.796 -8.449 8.089 1.00 91.81 101 GLU A O 1
ATOM 788 N N . TYR A 1 102 ? -4.486 -10.604 8.552 1.00 90.44 102 TYR A N 1
ATOM 789 C CA . TYR A 1 102 ? -3.028 -10.541 8.367 1.00 90.44 102 TYR A CA 1
ATOM 790 C C . TYR A 1 102 ? -2.564 -10.688 6.914 1.00 90.44 102 TYR A C 1
ATOM 792 O O . TYR A 1 102 ? -1.391 -10.447 6.620 1.00 90.44 102 TYR A O 1
ATOM 800 N N . GLU A 1 103 ? -3.452 -11.107 6.012 1.00 92.69 103 GLU A N 1
ATOM 801 C CA . GLU A 1 103 ? -3.107 -11.468 4.635 1.00 92.69 103 GLU A CA 1
ATOM 802 C C . GLU A 1 103 ? -2.526 -10.278 3.860 1.00 92.69 103 GLU A C 1
ATOM 804 O O . GLU A 1 103 ? -1.400 -10.355 3.364 1.00 92.69 103 GLU A O 1
ATOM 809 N N . ILE A 1 104 ? -3.239 -9.146 3.860 1.00 93.31 104 ILE A N 1
ATOM 810 C CA . ILE A 1 104 ? -2.813 -7.909 3.195 1.00 93.31 104 ILE A CA 1
ATOM 811 C C . ILE A 1 104 ? -1.450 -7.427 3.700 1.00 93.31 104 ILE A C 1
ATOM 813 O O . ILE A 1 104 ? -0.600 -7.000 2.922 1.00 93.31 104 ILE A O 1
ATOM 817 N N . ILE A 1 105 ? -1.202 -7.554 5.005 1.00 92.06 105 ILE A N 1
ATOM 818 C CA . ILE A 1 105 ? 0.042 -7.103 5.633 1.00 92.06 105 ILE A CA 1
ATOM 819 C C . ILE A 1 105 ? 1.201 -8.018 5.231 1.00 92.06 105 ILE A C 1
ATOM 821 O O . ILE A 1 105 ? 2.289 -7.547 4.898 1.00 92.06 105 ILE A O 1
ATOM 825 N N . ARG A 1 106 ? 0.973 -9.336 5.235 1.00 91.00 106 ARG A N 1
ATOM 826 C CA . ARG A 1 106 ? 1.972 -10.325 4.820 1.00 91.00 106 ARG A CA 1
ATOM 827 C C . ARG A 1 106 ? 2.358 -10.128 3.357 1.00 91.00 106 ARG A C 1
ATOM 829 O O . ARG A 1 106 ? 3.547 -10.108 3.047 1.00 91.00 106 ARG A O 1
ATOM 836 N N . ASN A 1 107 ? 1.371 -9.977 2.482 1.00 92.88 107 ASN A N 1
ATOM 837 C CA . ASN A 1 107 ? 1.594 -9.791 1.054 1.00 92.88 107 ASN A CA 1
ATOM 838 C C . ASN A 1 107 ? 2.305 -8.460 0.776 1.00 92.88 107 ASN A C 1
ATOM 840 O O . ASN A 1 107 ? 3.288 -8.449 0.036 1.00 92.88 107 ASN A O 1
ATOM 844 N N . PHE A 1 108 ? 1.903 -7.373 1.448 1.00 92.00 108 PHE A N 1
ATOM 845 C CA . PHE A 1 108 ? 2.604 -6.088 1.382 1.00 92.00 108 PHE A CA 1
ATOM 846 C C . PHE A 1 108 ? 4.089 -6.241 1.739 1.00 92.00 108 PHE A C 1
ATOM 848 O O . PHE A 1 108 ? 4.950 -5.858 0.952 1.00 92.00 108 PHE A O 1
ATOM 855 N N . ILE A 1 109 ? 4.419 -6.857 2.885 1.00 90.12 109 ILE A N 1
ATOM 856 C CA . ILE A 1 109 ? 5.819 -7.046 3.311 1.00 90.12 109 ILE A CA 1
ATOM 857 C C . ILE A 1 109 ? 6.602 -7.876 2.285 1.00 90.12 109 ILE A C 1
ATOM 859 O O . ILE A 1 109 ? 7.730 -7.522 1.945 1.00 90.12 109 ILE A O 1
ATOM 863 N N . LEU A 1 110 ? 6.023 -8.969 1.779 1.00 90.38 110 LEU A N 1
ATOM 864 C CA . LEU A 1 110 ? 6.690 -9.844 0.813 1.00 90.38 110 LEU A CA 1
ATOM 865 C C . LEU A 1 110 ? 7.008 -9.117 -0.495 1.00 90.38 110 LEU A C 1
ATOM 867 O O . LEU A 1 110 ? 8.147 -9.178 -0.958 1.00 90.38 110 LEU A O 1
ATOM 871 N N . HIS A 1 111 ? 6.041 -8.397 -1.063 1.00 89.31 111 HIS A N 1
ATOM 872 C CA . HIS A 1 111 ? 6.264 -7.640 -2.293 1.00 89.31 111 HIS A CA 1
ATOM 873 C C . HIS A 1 111 ? 7.221 -6.470 -2.077 1.00 89.31 111 HIS A C 1
ATOM 875 O O . HIS A 1 111 ? 8.085 -6.226 -2.912 1.00 89.31 111 HIS A O 1
ATOM 881 N N . MET A 1 112 ? 7.162 -5.806 -0.924 1.00 85.94 112 MET A N 1
ATOM 882 C CA . MET A 1 112 ? 8.122 -4.764 -0.562 1.00 85.94 112 MET A CA 1
ATOM 883 C C . MET A 1 112 ? 9.563 -5.286 -0.490 1.00 85.94 112 MET A C 1
ATOM 885 O O . MET A 1 112 ? 10.473 -4.652 -1.027 1.00 85.94 112 MET A O 1
ATOM 889 N N . LEU A 1 113 ? 9.779 -6.465 0.101 1.00 85.62 113 LEU A N 1
ATOM 890 C CA . LEU A 1 113 ? 11.091 -7.122 0.131 1.00 85.62 113 LEU A CA 1
ATOM 891 C C . LEU A 1 113 ? 11.550 -7.565 -1.267 1.00 85.62 113 LEU A C 1
ATOM 893 O O . LEU A 1 113 ? 12.727 -7.432 -1.603 1.00 85.62 113 LEU A O 1
ATOM 897 N N . GLN A 1 114 ? 10.634 -8.047 -2.111 1.00 85.31 114 GLN A N 1
ATOM 898 C CA . GLN A 1 114 ? 10.946 -8.364 -3.508 1.00 85.31 114 GLN A CA 1
ATOM 899 C C . GLN A 1 114 ? 11.402 -7.114 -4.271 1.00 85.31 114 GLN A C 1
ATOM 901 O O . GLN A 1 114 ? 12.455 -7.135 -4.908 1.00 85.31 114 GLN A O 1
ATOM 906 N N . LEU A 1 115 ? 10.674 -6.003 -4.140 1.00 83.81 115 LEU A N 1
ATOM 907 C CA . LEU A 1 115 ? 11.024 -4.722 -4.759 1.00 83.81 115 LEU A CA 1
ATOM 908 C C . LEU A 1 115 ? 12.343 -4.152 -4.213 1.00 83.81 115 LEU A C 1
ATOM 910 O O . LEU A 1 115 ? 13.080 -3.488 -4.939 1.00 83.81 115 LEU A O 1
ATOM 914 N N . GLN A 1 116 ? 12.702 -4.447 -2.961 1.00 80.62 116 GLN A N 1
ATOM 915 C CA . GLN A 1 116 ? 14.009 -4.082 -2.410 1.00 80.62 116 GLN A CA 1
ATOM 916 C C . GLN A 1 116 ? 15.161 -4.770 -3.163 1.00 80.62 116 GLN A C 1
ATOM 918 O O . GLN A 1 116 ? 16.216 -4.157 -3.354 1.00 80.62 116 GLN A O 1
ATOM 923 N N . SER A 1 117 ? 14.958 -6.013 -3.610 1.00 73.69 117 SER A N 1
ATOM 924 C CA . SER A 1 117 ? 15.955 -6.802 -4.347 1.00 73.69 117 SER A CA 1
ATOM 925 C C . SER A 1 117 ? 16.053 -6.470 -5.839 1.00 73.69 117 SER A C 1
ATOM 927 O O . SER A 1 117 ? 17.005 -6.897 -6.486 1.00 73.69 117 SER A O 1
ATOM 929 N N . TRP A 1 118 ? 15.111 -5.691 -6.383 1.00 70.88 118 TRP A N 1
ATOM 930 C CA . TRP A 1 118 ? 15.152 -5.274 -7.784 1.00 70.88 118 TRP A CA 1
ATOM 931 C C . TRP A 1 118 ? 16.377 -4.413 -8.098 1.00 70.88 118 TRP A C 1
ATOM 933 O O . TRP A 1 118 ? 16.808 -3.583 -7.281 1.00 70.88 118 TRP A O 1
ATOM 943 N N . GLU A 1 119 ? 16.909 -4.616 -9.305 1.00 62.97 119 GLU A N 1
ATOM 944 C CA . GLU A 1 119 ? 17.994 -3.824 -9.868 1.00 62.97 119 GLU A CA 1
ATOM 945 C C . GLU A 1 119 ? 17.500 -2.397 -10.108 1.00 62.97 119 GLU A C 1
ATOM 947 O O . GLU A 1 119 ? 16.490 -2.163 -10.769 1.00 62.97 119 GLU A O 1
ATOM 952 N N . LYS A 1 120 ? 18.189 -1.438 -9.490 1.00 67.00 120 LYS A N 1
ATOM 953 C CA . LYS A 1 120 ? 17.831 -0.023 -9.543 1.00 67.00 120 LYS A CA 1
ATOM 954 C C . LYS A 1 120 ? 18.802 0.650 -10.498 1.00 67.00 120 LYS A C 1
ATOM 956 O O . LYS A 1 120 ? 19.970 0.845 -10.159 1.00 67.00 120 LYS A O 1
ATOM 961 N N . THR A 1 121 ? 18.336 0.978 -11.691 1.00 55.81 121 THR A N 1
ATOM 962 C CA . THR A 1 121 ? 19.098 1.779 -12.648 1.00 55.81 121 THR A CA 1
ATOM 963 C C . THR A 1 121 ? 18.506 3.180 -12.676 1.00 55.81 121 THR A C 1
ATOM 965 O O . THR A 1 121 ? 17.489 3.399 -13.323 1.00 55.81 121 THR A O 1
ATOM 968 N N . MET A 1 122 ? 19.143 4.116 -11.975 1.00 52.25 122 MET A N 1
ATOM 969 C CA . MET A 1 122 ? 18.917 5.550 -12.160 1.00 52.25 122 MET A CA 1
ATOM 970 C C . MET A 1 122 ? 20.018 6.058 -13.097 1.00 52.25 122 MET A C 1
ATOM 972 O O . MET A 1 122 ? 21.141 5.569 -13.005 1.00 52.25 122 MET A O 1
ATOM 976 N N . ASP A 1 123 ? 19.713 6.989 -14.004 1.00 52.31 123 ASP A N 1
ATOM 977 C CA . ASP A 1 123 ? 20.612 7.539 -15.037 1.00 52.31 123 ASP A CA 1
ATOM 978 C C . ASP A 1 123 ? 22.101 7.624 -14.606 1.00 52.31 123 ASP A C 1
ATOM 980 O O . ASP A 1 123 ? 22.541 8.593 -13.985 1.00 52.31 123 ASP A O 1
ATOM 984 N N . CYS A 1 124 ? 22.885 6.589 -14.943 1.00 54.34 124 CYS A N 1
ATOM 985 C CA . CYS A 1 124 ? 24.322 6.432 -14.651 1.00 54.34 124 CYS A CA 1
ATOM 986 C C . CYS A 1 124 ? 24.739 6.287 -13.164 1.00 54.34 124 CYS A C 1
ATOM 988 O O . CYS A 1 124 ? 25.931 6.376 -12.854 1.00 54.34 124 CYS A O 1
ATOM 990 N N . HIS A 1 125 ? 23.809 6.027 -12.239 1.00 56.09 125 HIS A N 1
ATOM 991 C CA . HIS A 1 125 ? 24.095 5.744 -10.828 1.00 56.09 125 HIS A CA 1
ATOM 992 C C . HIS A 1 125 ? 23.141 4.682 -10.266 1.00 56.09 125 HIS A C 1
ATOM 994 O O . HIS A 1 125 ? 21.928 4.873 -10.239 1.00 56.09 125 HIS A O 1
ATOM 1000 N N . SER A 1 126 ? 23.679 3.569 -9.768 1.00 57.97 126 SER A N 1
ATOM 1001 C CA . SER A 1 126 ? 22.887 2.559 -9.059 1.00 57.97 126 SER A CA 1
ATOM 1002 C C . SER A 1 126 ? 22.677 3.003 -7.604 1.00 57.97 126 SER A C 1
ATOM 1004 O O . SER A 1 126 ? 23.663 3.139 -6.874 1.00 57.97 126 SER A O 1
ATOM 1006 N N . PRO A 1 127 ? 21.433 3.237 -7.145 1.00 63.84 127 PRO A N 1
ATOM 1007 C CA . PRO A 1 127 ? 21.144 3.473 -5.735 1.00 63.84 127 PRO A CA 1
ATOM 1008 C C . PRO A 1 127 ? 21.693 2.345 -4.857 1.00 63.84 127 PRO A C 1
ATOM 1010 O O . PRO A 1 127 ? 21.797 1.196 -5.294 1.00 63.84 127 PRO A O 1
ATOM 1013 N N . GLY A 1 128 ? 22.003 2.662 -3.597 1.00 62.16 128 GLY A N 1
ATOM 1014 C CA . GLY A 1 128 ? 22.516 1.684 -2.640 1.00 62.16 128 GLY A CA 1
ATOM 1015 C C . GLY A 1 128 ? 21.645 0.424 -2.564 1.00 62.16 128 GLY A C 1
ATOM 1016 O O . GLY A 1 128 ? 20.412 0.500 -2.501 1.00 62.16 128 GLY A O 1
ATOM 1017 N N . GLN A 1 129 ? 22.294 -0.744 -2.560 1.00 65.81 129 GLN A N 1
ATOM 1018 C CA . GLN A 1 129 ? 21.624 -2.021 -2.321 1.00 65.81 129 GLN A CA 1
ATOM 1019 C C . GLN A 1 129 ? 20.843 -1.939 -1.003 1.00 65.81 129 GLN A C 1
ATOM 1021 O O . GLN A 1 129 ? 21.396 -1.583 0.034 1.00 65.81 129 GLN A O 1
ATOM 1026 N N . GLY A 1 130 ? 19.545 -2.238 -1.055 1.00 69.19 130 GLY A N 1
ATOM 1027 C CA . GLY A 1 130 ? 18.670 -2.192 0.116 1.00 69.19 130 GLY A CA 1
ATOM 1028 C C . GLY A 1 130 ? 17.773 -0.958 0.236 1.00 69.19 130 GLY A C 1
ATOM 1029 O O . GLY A 1 130 ? 16.964 -0.930 1.163 1.00 69.19 130 GLY A O 1
ATOM 1030 N N . LEU A 1 131 ? 17.847 0.017 -0.683 1.00 71.38 131 LEU A N 1
ATOM 1031 C CA . LEU A 1 131 ? 16.882 1.120 -0.704 1.00 71.38 131 LEU A CA 1
ATOM 1032 C C . LEU A 1 131 ? 15.464 0.578 -0.937 1.00 71.38 131 LEU A C 1
ATOM 1034 O O . LEU A 1 131 ? 15.208 -0.159 -1.891 1.00 71.38 131 LEU A O 1
ATOM 1038 N N . MET A 1 132 ? 14.553 0.956 -0.052 1.00 80.88 132 MET A N 1
ATOM 1039 C CA . MET A 1 132 ? 13.129 0.686 -0.188 1.00 80.88 132 MET A CA 1
ATOM 1040 C C . MET A 1 132 ? 12.494 1.678 -1.164 1.00 80.88 132 MET A C 1
ATOM 1042 O O . MET A 1 132 ? 12.914 2.836 -1.181 1.00 80.88 132 MET A O 1
ATOM 1046 N N . PRO A 1 133 ? 11.485 1.280 -1.958 1.00 84.44 133 PRO A N 1
ATOM 1047 C CA . PRO A 1 133 ? 10.719 2.264 -2.713 1.00 84.44 133 PRO A CA 1
ATOM 1048 C C . PRO A 1 133 ? 10.001 3.221 -1.750 1.00 84.44 133 PRO A C 1
ATOM 1050 O O . PRO A 1 133 ? 9.904 2.940 -0.563 1.00 84.44 133 PRO A O 1
ATOM 1053 N N . ALA A 1 134 ? 9.538 4.366 -2.243 1.00 86.50 134 ALA A N 1
ATOM 1054 C CA . ALA A 1 134 ? 8.668 5.300 -1.522 1.00 86.50 134 ALA A CA 1
ATOM 1055 C C . ALA A 1 134 ? 7.192 4.902 -1.683 1.00 86.50 134 ALA A C 1
ATOM 1057 O O . ALA A 1 134 ? 6.377 4.991 -0.761 1.00 86.50 134 ALA A O 1
ATOM 1058 N N . SER A 1 135 ? 6.862 4.461 -2.894 1.00 88.19 135 SER A N 1
ATOM 1059 C CA . SER A 1 135 ? 5.542 4.001 -3.290 1.00 88.19 135 SER A CA 1
ATOM 1060 C C . SER A 1 135 ? 5.648 3.015 -4.448 1.00 88.19 135 SER A C 1
ATOM 1062 O O . SER A 1 135 ? 6.710 2.858 -5.053 1.00 88.19 135 SER A O 1
ATOM 1064 N N . PHE A 1 136 ? 4.557 2.332 -4.766 1.00 90.25 136 PHE A N 1
ATOM 1065 C CA . PHE A 1 136 ? 4.464 1.491 -5.955 1.00 90.25 136 PHE A CA 1
ATOM 1066 C C . PHE A 1 136 ? 3.071 1.582 -6.580 1.00 90.25 136 PHE A C 1
ATOM 1068 O O . PHE A 1 136 ? 2.103 1.974 -5.926 1.00 90.25 136 PHE A O 1
ATOM 1075 N N . LYS A 1 137 ? 2.980 1.216 -7.861 1.00 90.06 137 LYS A N 1
ATOM 1076 C CA . LYS A 1 137 ? 1.723 1.112 -8.610 1.00 90.06 137 LYS A CA 1
ATOM 1077 C C . LYS A 1 137 ? 1.616 -0.249 -9.276 1.00 90.06 137 LYS A C 1
ATOM 1079 O O . LYS A 1 137 ? 2.589 -0.702 -9.875 1.00 90.06 137 LYS A O 1
ATOM 1084 N N . VAL A 1 138 ? 0.435 -0.852 -9.244 1.00 88.81 138 VAL A N 1
ATOM 1085 C CA . VAL A 1 138 ? 0.118 -2.006 -10.094 1.00 88.81 138 VAL A CA 1
ATOM 1086 C C . VAL A 1 138 ? -0.261 -1.484 -11.479 1.00 88.81 138 VAL A C 1
ATOM 1088 O O . VAL A 1 138 ? -1.152 -0.644 -11.614 1.00 88.81 138 VAL A O 1
ATOM 1091 N N . ARG A 1 139 ? 0.455 -1.923 -12.514 1.00 85.69 139 ARG A N 1
ATOM 1092 C CA . ARG A 1 139 ? 0.154 -1.615 -13.914 1.00 85.69 139 ARG A CA 1
ATOM 1093 C C . ARG A 1 139 ? -0.246 -2.890 -14.632 1.00 85.69 139 ARG A C 1
ATOM 1095 O O . ARG A 1 139 ? 0.445 -3.894 -14.529 1.00 85.69 139 ARG A O 1
ATOM 1102 N N . THR A 1 140 ? -1.312 -2.815 -15.409 1.00 83.81 140 THR A N 1
ATOM 1103 C CA . THR A 1 140 ? -1.734 -3.896 -16.295 1.00 83.81 140 THR A CA 1
ATOM 1104 C C . THR A 1 140 ? -1.128 -3.649 -17.672 1.00 83.81 140 THR A C 1
ATOM 1106 O O . THR A 1 140 ? -1.390 -2.612 -18.282 1.00 83.81 140 THR A O 1
ATOM 1109 N N . VAL A 1 141 ? -0.280 -4.562 -18.140 1.00 81.94 141 VAL A N 1
ATOM 1110 C CA . VAL A 1 141 ? 0.330 -4.516 -19.474 1.00 81.94 141 VAL A CA 1
ATOM 1111 C C . VAL A 1 141 ? -0.270 -5.620 -20.350 1.00 81.94 141 VAL A C 1
ATOM 1113 O O . VAL A 1 141 ? -0.481 -6.729 -19.855 1.00 81.94 141 VAL A O 1
ATOM 1116 N N . PRO A 1 142 ? -0.585 -5.352 -21.627 1.00 81.06 142 PRO A N 1
ATOM 1117 C CA . PRO A 1 142 ? -1.014 -6.400 -22.548 1.00 81.06 142 PRO A CA 1
ATOM 1118 C C . PRO A 1 142 ? 0.153 -7.359 -22.829 1.00 81.06 142 PRO A C 1
ATOM 1120 O O . PRO A 1 142 ? 1.305 -6.926 -22.904 1.00 81.06 142 PRO A O 1
ATOM 1123 N N . LEU A 1 143 ? -0.133 -8.655 -22.952 1.00 76.00 143 LEU A N 1
ATOM 1124 C CA . LEU A 1 143 ? 0.856 -9.654 -23.354 1.00 76.00 143 LEU A CA 1
ATOM 1125 C C . LEU A 1 143 ? 0.990 -9.676 -24.879 1.00 76.00 143 LEU A C 1
ATOM 1127 O O . LEU A 1 143 ? -0.001 -9.677 -25.606 1.00 76.00 143 LEU A O 1
ATOM 1131 N N . ASP A 1 144 ? 2.230 -9.724 -25.366 1.00 68.31 144 ASP A N 1
ATOM 1132 C CA . ASP A 1 144 ? 2.501 -9.835 -26.800 1.00 68.31 144 ASP A CA 1
ATOM 1133 C C . ASP A 1 144 ? 1.966 -11.173 -27.336 1.00 68.31 144 ASP A C 1
ATOM 1135 O O . ASP A 1 144 ? 2.451 -12.246 -26.969 1.00 68.31 144 ASP A O 1
ATOM 1139 N N . GLY A 1 145 ? 0.975 -11.100 -28.228 1.00 67.06 145 GLY A N 1
ATOM 1140 C CA . GLY A 1 145 ? 0.432 -12.250 -28.958 1.00 67.06 145 GLY A CA 1
ATOM 1141 C C . GLY A 1 145 ? -0.959 -12.731 -28.533 1.00 67.06 145 GLY A C 1
ATOM 1142 O O . GLY A 1 145 ? -1.482 -13.632 -29.186 1.00 67.06 145 GLY A O 1
ATOM 1143 N N . ASP A 1 146 ? -1.574 -12.136 -27.508 1.00 68.25 146 ASP A N 1
ATOM 1144 C CA . ASP A 1 146 ? -2.984 -12.363 -27.161 1.00 68.25 146 ASP A CA 1
ATOM 1145 C C . ASP A 1 146 ? -3.621 -11.060 -26.652 1.00 68.25 146 ASP A C 1
ATOM 1147 O O . ASP A 1 146 ? -3.311 -10.590 -25.558 1.00 68.25 146 ASP A O 1
ATOM 1151 N N . ASP A 1 147 ? -4.536 -10.492 -27.444 1.00 64.81 147 ASP A N 1
ATOM 1152 C CA . ASP A 1 147 ? -5.233 -9.232 -27.141 1.00 64.81 147 ASP A CA 1
ATOM 1153 C C . ASP A 1 147 ? -6.088 -9.304 -25.859 1.00 64.81 147 ASP A C 1
ATOM 1155 O O . ASP A 1 147 ? -6.485 -8.268 -25.320 1.00 64.81 147 ASP A O 1
ATOM 1159 N N . TYR A 1 148 ? -6.378 -10.510 -25.354 1.00 66.62 148 TYR A N 1
ATOM 1160 C CA . TYR A 1 148 ? -7.176 -10.719 -24.144 1.00 66.62 148 TYR A CA 1
ATOM 1161 C C . TYR A 1 148 ? -6.340 -11.032 -22.899 1.00 66.62 148 TYR A C 1
ATOM 1163 O O . TYR A 1 148 ? -6.870 -10.980 -21.785 1.00 66.62 148 TYR A O 1
ATOM 1171 N N . ALA A 1 149 ? -5.053 -11.351 -23.051 1.00 69.69 149 ALA A N 1
ATOM 1172 C CA . ALA A 1 149 ? -4.202 -11.721 -21.933 1.00 69.69 149 ALA A CA 1
ATOM 1173 C C . ALA A 1 149 ? -3.451 -10.492 -21.405 1.00 69.69 149 ALA A C 1
ATOM 1175 O O . ALA A 1 149 ? -2.596 -9.908 -22.068 1.00 69.69 149 ALA A O 1
ATOM 1176 N N . THR A 1 150 ? -3.754 -10.097 -20.172 1.00 77.06 150 THR A N 1
ATOM 1177 C CA . THR A 1 150 ? -3.077 -8.989 -19.495 1.00 77.06 150 THR A CA 1
ATOM 1178 C C . THR A 1 150 ? -2.206 -9.488 -18.352 1.00 77.06 150 THR A C 1
ATOM 1180 O O . THR A 1 150 ? -2.639 -10.334 -17.571 1.00 77.06 150 THR A O 1
ATOM 1183 N N . LEU A 1 151 ? -1.008 -8.928 -18.209 1.00 80.94 151 LEU A N 1
ATOM 1184 C CA . LEU A 1 151 ? -0.102 -9.183 -17.096 1.00 80.94 151 LEU A CA 1
ATOM 1185 C C . LEU A 1 151 ? -0.105 -7.998 -16.131 1.00 80.94 151 LEU A C 1
ATOM 1187 O O . LEU A 1 151 ? 0.043 -6.846 -16.535 1.00 80.94 151 LEU A O 1
ATOM 1191 N N . GLU A 1 152 ? -0.226 -8.278 -14.841 1.00 85.19 152 GLU A N 1
ATOM 1192 C CA . GLU A 1 152 ? -0.015 -7.270 -13.809 1.00 85.19 152 GLU A CA 1
ATOM 1193 C C . GLU A 1 152 ? 1.475 -7.165 -13.479 1.00 85.19 152 GLU A C 1
ATOM 1195 O O . GLU A 1 152 ? 2.153 -8.164 -13.243 1.00 85.19 152 GLU A O 1
ATOM 1200 N N . VAL A 1 153 ? 1.992 -5.940 -13.456 1.00 86.00 153 VAL A N 1
ATOM 1201 C CA . VAL A 1 153 ? 3.387 -5.622 -13.154 1.00 86.00 153 VAL A CA 1
ATOM 1202 C C . VAL A 1 153 ? 3.432 -4.585 -12.040 1.00 86.00 153 VAL A C 1
ATOM 1204 O O . VAL A 1 153 ? 2.755 -3.555 -12.093 1.00 86.00 153 VAL A O 1
ATOM 1207 N N . LEU A 1 154 ? 4.267 -4.836 -11.033 1.00 86.94 154 LEU A N 1
ATOM 1208 C CA . LEU A 1 154 ? 4.560 -3.865 -9.985 1.00 86.94 154 LEU A CA 1
ATOM 1209 C C . LEU A 1 154 ? 5.579 -2.844 -10.485 1.00 86.94 154 LEU A C 1
ATOM 1211 O O . LEU A 1 154 ? 6.691 -3.193 -10.868 1.00 86.94 154 LEU A O 1
ATOM 1215 N N . ASN A 1 155 ? 5.202 -1.570 -10.449 1.00 86.94 155 ASN A N 1
ATOM 1216 C CA . ASN A 1 155 ? 6.043 -0.452 -10.846 1.00 86.94 155 ASN A CA 1
ATOM 1217 C C . ASN A 1 155 ? 6.440 0.372 -9.606 1.00 86.94 155 ASN A C 1
ATOM 1219 O O . ASN A 1 155 ? 5.646 1.217 -9.168 1.00 86.94 155 ASN A O 1
ATOM 1223 N N . PRO A 1 156 ? 7.617 0.121 -9.003 1.00 86.06 156 PRO A N 1
ATOM 1224 C CA . PRO A 1 156 ? 8.088 0.854 -7.832 1.00 86.06 156 PRO A CA 1
ATOM 1225 C C . PRO A 1 156 ? 8.558 2.272 -8.184 1.00 86.06 156 PRO A C 1
ATOM 1227 O O . PRO A 1 156 ? 9.112 2.519 -9.250 1.00 86.06 156 PRO A O 1
ATOM 1230 N N . ASN A 1 157 ? 8.394 3.199 -7.244 1.00 84.25 157 ASN A N 1
ATOM 1231 C CA . ASN A 1 157 ? 8.955 4.544 -7.291 1.00 84.25 157 ASN A CA 1
ATOM 1232 C C . ASN A 1 157 ? 9.939 4.723 -6.130 1.00 84.25 157 ASN A C 1
ATOM 1234 O O . ASN A 1 157 ? 9.529 4.762 -4.973 1.00 84.25 157 ASN A O 1
ATOM 1238 N N . PHE A 1 158 ? 11.231 4.871 -6.428 1.00 76.62 158 PHE A N 1
ATOM 1239 C CA . PHE A 1 158 ? 12.294 5.072 -5.429 1.00 76.62 158 PHE A CA 1
ATOM 1240 C C . PHE A 1 158 ? 12.571 6.548 -5.102 1.00 76.62 158 PHE A C 1
ATOM 1242 O O . PHE A 1 158 ? 13.585 6.867 -4.486 1.00 76.62 158 PHE A O 1
ATOM 1249 N N . GLY A 1 159 ? 11.685 7.455 -5.517 1.00 71.88 159 GLY A N 1
ATOM 1250 C CA . GLY A 1 159 ? 11.889 8.901 -5.418 1.00 71.88 159 GLY A CA 1
ATOM 1251 C C . GLY A 1 159 ? 12.287 9.544 -6.746 1.00 71.88 159 GLY A C 1
ATOM 1252 O O . GLY A 1 159 ? 12.336 10.764 -6.835 1.00 71.88 159 GLY A O 1
ATOM 1253 N N . GLU A 1 160 ? 12.496 8.757 -7.803 1.00 66.75 160 GLU A N 1
ATOM 1254 C CA . GLU A 1 160 ? 12.837 9.251 -9.145 1.00 66.75 160 GLU A CA 1
ATOM 1255 C C . GLU A 1 160 ? 11.725 10.113 -9.748 1.00 66.75 160 GLU A C 1
ATOM 1257 O O . GLU A 1 160 ? 11.990 11.153 -10.351 1.00 66.75 160 GLU A O 1
ATOM 1262 N N . ALA A 1 161 ? 10.476 9.696 -9.521 1.00 64.75 161 ALA A N 1
ATOM 1263 C CA . ALA A 1 161 ? 9.277 10.415 -9.935 1.00 64.75 161 ALA A CA 1
ATOM 1264 C C . ALA A 1 161 ? 8.745 11.363 -8.842 1.00 64.75 161 ALA A C 1
ATOM 1266 O O . ALA A 1 161 ? 7.720 12.014 -9.038 1.00 64.75 161 ALA A O 1
ATOM 1267 N N . ALA A 1 162 ? 9.408 11.442 -7.680 1.00 63.22 162 ALA A N 1
ATOM 1268 C CA . ALA A 1 162 ? 9.020 12.375 -6.630 1.00 63.22 162 ALA A CA 1
ATOM 1269 C C . ALA A 1 162 ? 9.436 13.804 -7.002 1.00 63.22 162 ALA A C 1
ATOM 1271 O O . ALA A 1 162 ? 10.537 14.042 -7.507 1.00 63.22 162 ALA A O 1
ATOM 1272 N N . ILE A 1 163 ? 8.568 14.774 -6.700 1.00 59.44 163 ILE A N 1
ATOM 1273 C CA . ILE A 1 163 ? 8.869 16.197 -6.876 1.00 59.44 163 ILE A CA 1
ATOM 1274 C C . ILE A 1 163 ? 10.104 16.526 -6.020 1.00 59.44 163 ILE A C 1
ATOM 1276 O O . ILE A 1 163 ? 10.045 16.479 -4.794 1.00 59.44 163 ILE A O 1
ATOM 1280 N N . GLY A 1 164 ? 11.235 16.808 -6.674 1.00 59.66 164 GLY A N 1
ATOM 1281 C CA . GLY A 1 164 ? 12.511 17.114 -6.015 1.00 59.66 164 GLY A CA 1
ATOM 1282 C C . GLY A 1 164 ? 13.487 15.942 -5.828 1.00 59.66 164 GLY A C 1
ATOM 1283 O O . GLY A 1 164 ? 14.527 16.156 -5.214 1.00 59.66 164 GLY A O 1
ATOM 1284 N N . ARG A 1 165 ? 13.206 14.740 -6.363 1.00 61.75 165 ARG A N 1
ATOM 1285 C CA . ARG A 1 165 ? 14.110 13.565 -6.318 1.00 61.75 165 ARG A CA 1
ATOM 1286 C C . ARG A 1 165 ? 14.612 13.219 -4.907 1.00 61.75 165 ARG A C 1
ATOM 1288 O O . ARG A 1 165 ? 15.809 13.070 -4.667 1.00 61.75 165 ARG A O 1
ATOM 1295 N N . VAL A 1 166 ? 13.685 13.119 -3.957 1.00 63.34 166 VAL A N 1
ATOM 1296 C CA . VAL A 1 166 ? 13.997 12.847 -2.547 1.00 63.34 166 VAL A CA 1
ATOM 1297 C C . VAL A 1 166 ? 14.052 11.342 -2.295 1.00 63.34 166 VAL A C 1
ATOM 1299 O O . VAL A 1 166 ? 13.112 10.619 -2.624 1.00 63.34 166 VAL A O 1
ATOM 1302 N N . ALA A 1 167 ? 15.136 10.874 -1.675 1.00 66.06 167 ALA A N 1
ATOM 1303 C CA . ALA A 1 167 ? 15.275 9.478 -1.278 1.00 66.06 167 ALA A CA 1
ATOM 1304 C C . ALA A 1 167 ? 14.347 9.143 -0.086 1.00 66.06 167 ALA A C 1
ATOM 1306 O O . ALA A 1 167 ? 14.360 9.863 0.918 1.00 66.06 167 ALA A O 1
ATOM 1307 N N . PRO A 1 168 ? 13.581 8.042 -0.144 1.00 67.12 168 PRO A N 1
ATOM 1308 C CA . PRO A 1 168 ? 12.651 7.639 0.910 1.00 67.12 168 PRO A CA 1
ATOM 1309 C C . PRO A 1 168 ? 13.370 6.916 2.060 1.00 67.12 168 PRO A C 1
ATOM 1311 O O . PRO A 1 168 ? 13.278 5.699 2.228 1.00 67.12 168 PRO A O 1
ATOM 1314 N N . VAL A 1 169 ? 14.126 7.665 2.865 1.00 70.94 169 VAL A N 1
ATOM 1315 C CA . VAL A 1 169 ? 14.881 7.108 4.006 1.00 70.94 169 VAL A CA 1
ATOM 1316 C C . VAL A 1 169 ? 13.946 6.577 5.104 1.00 70.94 169 VAL A C 1
ATOM 1318 O O . VAL A 1 169 ? 14.279 5.623 5.807 1.00 70.94 169 VAL A O 1
ATOM 1321 N N . ASP A 1 170 ? 12.751 7.154 5.231 1.00 75.06 170 ASP A N 1
ATOM 1322 C CA . ASP A 1 170 ? 11.724 6.752 6.197 1.00 75.06 170 ASP A CA 1
ATOM 1323 C C . ASP A 1 170 ? 11.151 5.356 5.914 1.00 75.06 170 ASP A C 1
ATOM 1325 O O . ASP A 1 170 ? 10.831 4.610 6.840 1.00 75.06 170 ASP A O 1
ATOM 1329 N N . SER A 1 171 ? 11.078 4.966 4.643 1.00 74.31 171 SER A N 1
ATOM 1330 C CA . SER A 1 171 ? 10.357 3.771 4.205 1.00 74.31 171 SER A CA 1
ATOM 1331 C C . SER A 1 171 ? 10.930 2.481 4.799 1.00 74.31 171 SER A C 1
ATOM 1333 O O . SER A 1 171 ? 10.169 1.617 5.233 1.00 74.31 171 SER A O 1
ATOM 1335 N N . GLY A 1 172 ? 12.258 2.367 4.928 1.00 76.06 172 GLY A N 1
ATOM 1336 C CA . GLY A 1 172 ? 12.899 1.214 5.578 1.00 76.06 172 GLY A CA 1
ATOM 1337 C C . GLY A 1 172 ? 12.565 1.089 7.068 1.00 76.06 172 GLY A C 1
ATOM 1338 O O . GLY A 1 172 ? 12.199 0.009 7.537 1.00 76.06 172 GLY A O 1
ATOM 1339 N N . THR A 1 173 ? 12.617 2.201 7.804 1.00 80.44 173 THR A N 1
ATOM 1340 C CA . THR A 1 173 ? 12.243 2.256 9.229 1.00 80.44 173 THR A CA 1
ATOM 1341 C C . THR A 1 173 ? 10.769 1.896 9.433 1.00 80.44 173 THR A C 1
ATOM 1343 O O . THR A 1 173 ? 10.403 1.195 10.380 1.00 80.44 173 THR A O 1
ATOM 1346 N N . ILE A 1 174 ? 9.921 2.334 8.505 1.00 79.81 174 ILE A N 1
ATOM 1347 C CA . ILE A 1 174 ? 8.486 2.067 8.492 1.00 79.81 174 ILE A CA 1
ATOM 1348 C C . ILE A 1 174 ? 8.212 0.566 8.285 1.00 79.81 174 ILE A C 1
ATOM 1350 O O . ILE A 1 174 ? 7.496 -0.037 9.085 1.00 79.81 174 ILE A O 1
ATOM 1354 N N . LEU A 1 175 ? 8.848 -0.084 7.303 1.00 80.06 175 LEU A N 1
ATOM 1355 C CA . LEU A 1 175 ? 8.689 -1.531 7.088 1.00 80.06 175 LEU A CA 1
ATOM 1356 C C . LEU A 1 175 ? 9.194 -2.366 8.266 1.00 80.06 175 LEU A C 1
ATOM 1358 O O . LEU A 1 175 ? 8.549 -3.349 8.647 1.00 80.06 175 LEU A O 1
ATOM 1362 N N . PHE A 1 176 ? 10.324 -1.978 8.862 1.00 81.00 176 PHE A N 1
ATOM 1363 C CA . PHE A 1 176 ? 10.822 -2.634 10.069 1.00 81.00 176 PHE A CA 1
ATOM 1364 C C . PHE A 1 176 ? 9.787 -2.569 11.201 1.00 81.00 176 PHE A C 1
ATOM 1366 O O . PHE A 1 176 ? 9.525 -3.575 11.862 1.00 81.00 176 PHE A O 1
ATOM 1373 N N . SER A 1 177 ? 9.132 -1.417 11.363 1.00 79.25 177 SER A N 1
ATOM 1374 C CA . SER A 1 177 ? 8.082 -1.219 12.366 1.00 79.25 177 SER A CA 1
ATOM 1375 C C . SER A 1 177 ? 6.862 -2.117 12.116 1.00 79.25 177 SER A C 1
ATOM 1377 O O . SER A 1 177 ? 6.417 -2.799 13.039 1.00 79.25 177 SER A O 1
ATOM 1379 N N . ILE A 1 178 ? 6.368 -2.213 10.873 1.00 79.06 178 ILE A N 1
ATOM 1380 C CA . ILE A 1 178 ? 5.257 -3.123 10.512 1.00 79.06 178 ILE A CA 1
ATOM 1381 C C . ILE A 1 178 ? 5.643 -4.581 10.789 1.00 79.06 178 ILE A C 1
ATOM 1383 O O . ILE A 1 178 ? 4.873 -5.345 11.378 1.00 79.06 178 ILE A O 1
ATOM 1387 N N . THR A 1 179 ? 6.856 -4.976 10.402 1.00 80.06 179 THR A N 1
ATOM 1388 C CA . THR A 1 179 ? 7.365 -6.339 10.610 1.00 80.06 179 THR A CA 1
ATOM 1389 C C . THR A 1 179 ? 7.457 -6.678 12.100 1.00 80.06 179 THR A C 1
ATOM 1391 O O . THR A 1 179 ? 7.114 -7.781 12.522 1.00 80.06 179 THR A O 1
ATOM 1394 N N . LEU A 1 180 ? 7.882 -5.730 12.936 1.00 81.06 180 LEU A N 1
ATOM 1395 C CA . LEU A 1 180 ? 7.931 -5.927 14.381 1.00 81.06 180 LEU A CA 1
ATOM 1396 C C . LEU A 1 180 ? 6.524 -6.024 14.992 1.00 81.06 180 LEU A C 1
ATOM 1398 O O . LEU A 1 180 ? 6.268 -6.913 15.808 1.00 81.06 180 LEU A O 1
ATOM 1402 N N . CYS A 1 181 ? 5.597 -5.153 14.582 1.00 77.62 181 CYS A N 1
ATOM 1403 C CA . CYS A 1 181 ? 4.210 -5.178 15.052 1.00 77.62 181 CYS A CA 1
ATOM 1404 C C . CYS A 1 181 ? 3.495 -6.484 14.690 1.00 77.62 181 CYS A C 1
ATOM 1406 O O . CYS A 1 181 ? 2.871 -7.095 15.559 1.00 77.62 181 CYS A O 1
ATOM 1408 N N . THR A 1 182 ? 3.634 -6.951 13.447 1.00 77.12 182 THR A N 1
ATOM 1409 C CA . THR A 1 182 ? 3.056 -8.225 12.985 1.00 77.12 182 THR A CA 1
ATOM 1410 C C . THR A 1 182 ? 3.608 -9.416 13.759 1.00 77.12 182 THR A C 1
ATOM 1412 O O . THR A 1 182 ? 2.833 -10.233 14.254 1.00 77.12 182 THR A O 1
ATOM 1415 N N . ARG A 1 183 ? 4.931 -9.486 13.965 1.00 82.06 183 ARG A N 1
ATOM 1416 C CA . ARG A 1 183 ? 5.554 -10.538 14.787 1.00 82.06 183 ARG A CA 1
ATOM 1417 C C . ARG A 1 183 ? 5.015 -10.543 16.214 1.00 82.06 183 ARG A C 1
ATOM 1419 O O . ARG A 1 183 ? 4.657 -11.600 16.723 1.00 82.06 183 ARG A O 1
ATOM 1426 N N . ASN A 1 184 ? 4.907 -9.376 16.847 1.00 78.19 184 ASN A N 1
ATOM 1427 C CA . ASN A 1 184 ? 4.372 -9.265 18.205 1.00 78.19 184 ASN A CA 1
ATOM 1428 C C . ASN A 1 184 ? 2.879 -9.620 18.289 1.00 78.19 184 ASN A C 1
ATOM 1430 O O . ASN A 1 184 ? 2.438 -10.172 19.298 1.00 78.19 184 ASN A O 1
ATOM 1434 N N . ALA A 1 185 ? 2.089 -9.306 17.262 1.00 75.38 185 ALA A N 1
ATOM 1435 C CA . ALA A 1 185 ? 0.688 -9.709 17.185 1.00 75.38 185 ALA A CA 1
ATOM 1436 C C . ALA A 1 185 ? 0.543 -11.230 17.032 1.00 75.38 185 ALA A C 1
ATOM 1438 O O . ALA A 1 185 ? -0.192 -11.832 17.810 1.00 75.38 185 ALA A O 1
ATOM 1439 N N . CYS A 1 186 ? 1.308 -11.864 16.134 1.00 64.69 186 CYS A N 1
ATOM 1440 C CA . CYS A 1 186 ? 1.331 -13.323 16.003 1.00 64.69 186 CYS A CA 1
ATOM 1441 C C . CYS A 1 186 ? 1.779 -14.010 17.300 1.00 64.69 186 CYS A C 1
ATOM 1443 O O . CYS A 1 186 ? 1.117 -14.942 17.745 1.00 64.69 186 CYS A O 1
ATOM 1445 N N . SER A 1 187 ? 2.846 -13.533 17.951 1.00 68.38 187 SER A N 1
ATOM 1446 C CA . SER A 1 187 ? 3.302 -14.108 19.226 1.00 68.38 187 SER A CA 1
ATOM 1447 C C . SER A 1 187 ? 2.248 -13.999 20.330 1.00 68.38 187 SER A C 1
ATOM 1449 O O . SER A 1 187 ? 2.116 -14.912 21.136 1.00 68.38 187 SER A O 1
ATOM 1451 N N . ARG A 1 188 ? 1.468 -12.909 20.371 1.00 60.25 188 ARG A N 1
ATOM 1452 C CA . ARG A 1 188 ? 0.365 -12.749 21.335 1.00 60.25 188 ARG A CA 1
ATOM 1453 C C . ARG A 1 188 ? -0.862 -13.590 20.990 1.00 60.25 188 ARG A C 1
ATOM 1455 O O . ARG A 1 188 ? -1.523 -14.060 21.908 1.00 60.25 188 ARG A O 1
ATOM 1462 N N . ALA A 1 189 ? -1.146 -13.802 19.706 1.00 57.47 189 ALA A N 1
ATOM 1463 C CA . ALA A 1 189 ? -2.219 -14.686 19.257 1.00 57.47 189 ALA A CA 1
ATOM 1464 C C . ALA A 1 189 ? -1.944 -16.163 19.595 1.00 57.47 189 ALA A C 1
ATOM 1466 O O . ALA A 1 189 ? -2.885 -16.906 19.820 1.00 57.47 189 ALA A O 1
ATOM 1467 N N . TRP A 1 190 ? -0.672 -16.566 19.687 1.00 39.25 190 TRP A N 1
ATOM 1468 C CA . TRP A 1 190 ? -0.257 -17.911 20.115 1.00 39.25 190 TRP A CA 1
ATOM 1469 C C . TRP A 1 190 ? -0.278 -18.140 21.638 1.00 39.25 190 TRP A C 1
ATOM 1471 O O . TRP A 1 190 ? -0.178 -19.282 22.075 1.00 39.25 190 TRP A O 1
ATOM 1481 N N . ILE A 1 191 ? -0.352 -17.080 22.451 1.00 45.62 191 ILE A N 1
ATOM 1482 C CA . ILE A 1 191 ? -0.342 -17.160 23.929 1.00 45.62 191 ILE A CA 1
ATOM 1483 C C . ILE A 1 191 ? -1.774 -17.168 24.514 1.00 45.62 191 ILE A C 1
ATOM 1485 O O . ILE A 1 191 ? -1.951 -17.322 25.722 1.00 45.62 191 ILE A O 1
ATOM 1489 N N . ARG A 1 192 ? -2.803 -17.025 23.674 1.00 42.50 192 ARG A N 1
ATOM 1490 C CA . ARG A 1 192 ? -4.213 -17.224 24.040 1.00 42.50 192 ARG A CA 1
ATOM 1491 C C . ARG A 1 192 ? -4.702 -18.581 23.565 1.00 42.50 192 ARG A C 1
ATOM 1493 O O . ARG A 1 192 ? -5.539 -19.149 24.296 1.00 42.50 192 ARG A O 1
#

Organism: Juglans regia (NCBI:txid51240)

Secondary structure (DSSP, 8-state):
---PPP---TTHHHHHHHHTTS--------TTSHHHHHHHHHHHHHHHHHHHHHHTEEEETTEEEEE-S---SS-S--SSTTSEETTTHHHHHHHHHHHT--HHHHHHHHHHHHHHHS---BTTBPPPTTPPPSEEEEEEEEETTEEEEEEEEEEEESSTTSTT----HHHHHHHHHHHHHHHHHHHHHT--

Foldseek 3Di:
DDDDDDDDDPVVVVVVVVVVVPPDDDDDDDPDPPVVVVVVVVVVVVVVVVVVLVVQFDDAPNFTAFGFQDDDPPDPDCPRRQKGFLVSRLVVLVVCLVVVNCRNLVNNLVVQVVQLQDFADDPVDTPDRRQTFRIWHWDWDDDPPDNPDIHTDIGGHQQPPPDPSDGPPVNVVSSVVSVVSNVVSVVVVVVD

Radius of gyration: 23.9 Å; chains: 1; bounding box: 64×47×66 Å

pLDDT: mean 71.56, std 19.06, range [26.66, 94.5]